Protein AF-A0A944H4S0-F1 (afdb_monomer_lite)

Sequence (219 aa):
MQVNFRNTFLIALFSFCSSFIYGQTGQIQVSFSDWTQRGDSDNGNWVYDSDNESLKQTTNSDPTFYVSNENYINKVVEGVFKVATTDDDDFVGFVLGFESAVDDSGSVNKFLLVDWKQGDQNYTDYGGYSYAEMRFSYFDTTLSDNSIFWKTQAARDGNTWGVIDTFEPSSSFTGVNSQGGWVDNFTYSFKVVYTESNVKIYFDFGNGTYTKAVSYTHL

pLDDT: mean 84.92, std 18.64, range [24.78, 97.88]

Structure (mmCIF, N/CA/C/O backbone):
data_AF-A0A944H4S0-F1
#
_entry.id   AF-A0A944H4S0-F1
#
loop_
_atom_site.group_PDB
_atom_site.id
_atom_site.type_symbol
_atom_site.label_atom_id
_atom_site.label_alt_id
_atom_site.label_comp_id
_atom_site.label_asym_id
_atom_site.label_entity_id
_atom_site.label_seq_id
_atom_site.pdbx_PDB_ins_code
_atom_site.Cartn_x
_atom_site.Cartn_y
_atom_site.Cartn_z
_atom_site.occupancy
_atom_site.B_iso_or_equiv
_atom_site.auth_seq_id
_atom_site.auth_comp_id
_atom_site.auth_asym_id
_atom_site.auth_atom_id
_atom_site.pdbx_PDB_model_num
ATOM 1 N N . MET A 1 1 ? 21.297 -37.931 -2.754 1.00 35.34 1 MET A N 1
ATOM 2 C CA . MET A 1 1 ? 20.026 -37.601 -3.430 1.00 35.34 1 MET A CA 1
ATOM 3 C C . MET A 1 1 ? 19.622 -36.240 -2.906 1.00 35.34 1 MET A C 1
ATOM 5 O O . MET A 1 1 ? 19.501 -36.100 -1.697 1.00 35.34 1 MET A O 1
ATOM 9 N N . GLN A 1 2 ? 19.615 -35.227 -3.767 1.00 27.47 2 GLN A N 1
ATOM 10 C CA . GLN A 1 2 ? 19.491 -33.829 -3.358 1.00 27.47 2 GLN A CA 1
ATOM 11 C C . GLN A 1 2 ? 18.029 -33.544 -3.003 1.00 27.47 2 GLN A C 1
ATOM 13 O O . GLN A 1 2 ? 17.142 -33.804 -3.813 1.00 27.47 2 GLN A O 1
ATOM 18 N N . VAL A 1 3 ? 17.774 -33.084 -1.777 1.00 24.78 3 VAL A N 1
ATOM 19 C CA . VAL A 1 3 ? 16.431 -32.666 -1.368 1.00 24.78 3 VAL A CA 1
ATOM 20 C C . VAL A 1 3 ? 16.164 -31.334 -2.056 1.00 24.78 3 VAL A C 1
ATOM 22 O O . VAL A 1 3 ? 16.737 -30.314 -1.677 1.00 24.78 3 VAL A O 1
ATOM 25 N N . ASN A 1 4 ? 15.340 -31.359 -3.102 1.00 25.50 4 ASN A N 1
ATOM 26 C CA . ASN A 1 4 ? 14.886 -30.151 -3.779 1.00 25.50 4 ASN A CA 1
ATOM 27 C C . ASN A 1 4 ? 13.902 -29.414 -2.868 1.00 25.50 4 ASN A C 1
ATOM 29 O O . ASN A 1 4 ? 12.692 -29.627 -2.942 1.00 25.50 4 ASN A O 1
ATOM 33 N N . PHE A 1 5 ? 14.432 -28.530 -2.029 1.00 26.50 5 PHE A N 1
ATOM 34 C CA . PHE A 1 5 ? 13.652 -27.462 -1.427 1.00 26.50 5 PHE A CA 1
ATOM 35 C C . PHE A 1 5 ? 13.222 -26.503 -2.543 1.00 26.50 5 PHE A C 1
ATOM 37 O O . PHE A 1 5 ? 13.967 -25.606 -2.931 1.00 26.50 5 PHE A O 1
ATOM 44 N N . ARG A 1 6 ? 12.015 -26.712 -3.088 1.00 32.25 6 ARG A N 1
ATOM 45 C CA . ARG A 1 6 ? 11.283 -25.642 -3.776 1.00 32.25 6 ARG A CA 1
ATOM 46 C C . ARG A 1 6 ? 10.820 -24.672 -2.692 1.00 32.25 6 ARG A C 1
ATOM 48 O O . ARG A 1 6 ? 9.708 -24.795 -2.188 1.00 32.25 6 ARG A O 1
ATOM 55 N N . ASN A 1 7 ? 11.713 -23.772 -2.288 1.00 31.19 7 ASN A N 1
ATOM 56 C CA . ASN A 1 7 ? 11.349 -22.623 -1.473 1.00 31.19 7 ASN A CA 1
ATOM 57 C C . ASN A 1 7 ? 10.557 -21.675 -2.376 1.00 31.19 7 ASN A C 1
ATOM 59 O O . ASN A 1 7 ? 11.126 -20.928 -3.162 1.00 31.19 7 ASN A O 1
ATOM 63 N N . THR A 1 8 ? 9.235 -21.787 -2.311 1.00 41.16 8 THR A N 1
ATOM 64 C CA . THR A 1 8 ? 8.289 -20.896 -2.983 1.00 41.16 8 THR A CA 1
ATOM 65 C C . THR A 1 8 ? 7.246 -20.534 -1.930 1.00 41.16 8 THR A C 1
ATOM 67 O O . THR A 1 8 ? 6.215 -21.197 -1.832 1.00 41.16 8 THR A O 1
ATOM 70 N N . PHE A 1 9 ? 7.582 -19.562 -1.072 1.00 41.59 9 PHE A N 1
ATOM 71 C CA . PHE A 1 9 ? 6.868 -19.191 0.165 1.00 41.59 9 PHE A CA 1
ATOM 72 C C . PHE A 1 9 ? 7.122 -17.702 0.521 1.00 41.59 9 PHE A C 1
ATOM 74 O O . PHE A 1 9 ? 8.267 -17.302 0.313 1.00 41.59 9 PHE A O 1
ATOM 81 N N . LEU A 1 10 ? 6.154 -16.906 1.049 1.00 42.44 10 LEU A N 1
ATOM 82 C CA . LEU A 1 10 ? 4.756 -17.225 1.483 1.00 42.44 10 LEU A CA 1
ATOM 83 C C . LEU A 1 10 ? 3.689 -16.093 1.166 1.00 42.44 10 LEU A C 1
ATOM 85 O O . LEU A 1 10 ? 3.699 -15.556 0.072 1.00 42.44 10 LEU A O 1
ATOM 89 N N . ILE A 1 11 ? 2.616 -15.860 1.944 1.00 44.28 11 ILE A N 1
ATOM 90 C CA . ILE A 1 11 ? 1.305 -15.337 1.461 1.00 44.28 11 ILE A CA 1
ATOM 91 C C . ILE A 1 11 ? 0.892 -13.914 1.960 1.00 44.28 11 ILE A C 1
ATOM 93 O O . ILE A 1 11 ? 0.435 -13.772 3.096 1.00 44.28 11 ILE A O 1
ATOM 97 N N . ALA A 1 12 ? 0.797 -12.901 1.071 1.00 33.00 12 ALA A N 1
ATOM 98 C CA . ALA A 1 12 ? 0.136 -11.601 1.347 1.00 33.00 12 ALA A CA 1
ATOM 99 C C . ALA A 1 12 ? -1.416 -11.690 1.332 1.00 33.00 12 ALA A C 1
ATOM 101 O O . ALA A 1 12 ? -2.091 -11.137 0.461 1.00 33.00 12 ALA A O 1
ATOM 102 N N . LEU A 1 13 ? -2.004 -12.396 2.308 1.00 36.12 13 LEU A N 1
ATOM 103 C CA . LEU A 1 13 ? -3.435 -12.753 2.338 1.00 36.12 13 LEU A CA 1
ATOM 104 C C . LEU A 1 13 ? -4.344 -11.600 2.820 1.00 36.12 13 LEU A C 1
ATOM 106 O O . LEU A 1 13 ? -4.906 -11.632 3.925 1.00 36.12 13 LEU A O 1
ATOM 110 N N . PHE A 1 14 ? -4.491 -10.572 1.984 1.00 39.16 14 PHE A N 1
ATOM 111 C CA . PHE A 1 14 ? -5.181 -9.334 2.344 1.00 39.16 14 PHE A CA 1
ATOM 112 C C . PHE A 1 14 ? -6.650 -9.309 1.986 1.00 39.16 14 PHE A C 1
ATOM 114 O O . PHE A 1 14 ? -7.000 -9.445 0.821 1.00 39.16 14 PHE A O 1
ATOM 121 N N . SER A 1 15 ? -7.489 -9.037 2.988 1.00 33.44 15 SER A N 1
ATOM 122 C CA . SER A 1 15 ? -8.870 -8.598 2.794 1.00 33.44 15 SER A CA 1
ATOM 123 C C . SER A 1 15 ? -8.919 -7.079 2.914 1.00 33.44 15 SER A C 1
ATOM 125 O O . SER A 1 15 ? -8.734 -6.542 4.009 1.00 33.44 15 SER A O 1
ATOM 127 N N . PHE A 1 16 ? -9.181 -6.391 1.808 1.00 39.00 16 PHE A N 1
ATOM 128 C CA . PHE A 1 16 ? -9.592 -4.993 1.807 1.00 39.00 16 PHE A CA 1
ATOM 129 C C . PHE A 1 16 ? -11.114 -4.969 1.968 1.00 39.00 16 PHE A C 1
ATOM 131 O O . PHE A 1 16 ? -11.814 -5.520 1.122 1.00 39.00 16 PHE A O 1
ATOM 138 N N . CYS A 1 17 ? -11.644 -4.356 3.025 1.00 38.72 17 CYS A N 1
ATOM 139 C CA . CYS A 1 17 ? -13.090 -4.162 3.182 1.00 38.72 17 CYS A CA 1
ATOM 140 C C . CYS A 1 17 ? -13.395 -2.672 3.075 1.00 38.72 17 CYS A C 1
ATOM 142 O O . CYS A 1 17 ? -12.811 -1.911 3.835 1.00 38.72 17 CYS A O 1
ATOM 144 N N . SER A 1 18 ? -14.294 -2.302 2.154 1.00 39.28 18 SER A N 1
ATOM 145 C CA . SER A 1 18 ? -14.796 -0.945 1.888 1.00 39.28 18 SER A CA 1
ATOM 146 C C . SER A 1 18 ? -13.746 0.176 1.795 1.00 39.28 18 SER A C 1
ATOM 148 O O . SER A 1 18 ? -13.039 0.507 2.743 1.00 39.28 18 SER A O 1
ATOM 150 N N . SER A 1 19 ? -13.694 0.865 0.651 1.00 43.72 19 SER A N 1
ATOM 151 C CA . SER A 1 19 ? -13.102 2.211 0.610 1.00 43.72 19 SER A CA 1
ATOM 152 C C . SER A 1 19 ? -14.162 3.281 0.398 1.00 43.72 19 SER A C 1
ATOM 154 O O . SER A 1 19 ? -15.211 3.043 -0.196 1.00 4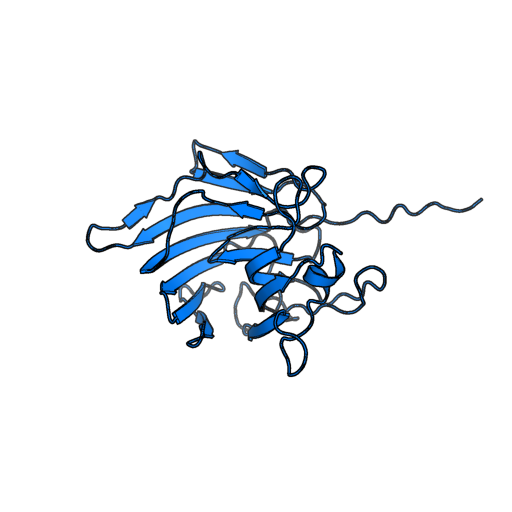3.72 19 SER A O 1
ATOM 156 N N . PHE A 1 20 ? -13.896 4.469 0.927 1.00 49.28 20 PHE A N 1
ATOM 157 C CA . PHE A 1 20 ? -14.777 5.623 0.872 1.00 49.28 20 PHE A CA 1
ATOM 158 C C . PHE A 1 20 ? -14.038 6.837 0.332 1.00 49.28 20 PHE A C 1
ATOM 160 O O . PHE A 1 20 ? -12.937 7.162 0.770 1.00 49.28 20 PHE A O 1
ATOM 167 N N . ILE A 1 21 ? -14.690 7.541 -0.582 1.00 44.41 21 ILE A N 1
ATOM 168 C CA . ILE A 1 21 ? -14.249 8.806 -1.151 1.00 44.41 21 ILE A CA 1
ATOM 169 C C . ILE A 1 21 ? -15.022 9.949 -0.505 1.00 44.41 21 ILE A C 1
ATOM 171 O O . ILE A 1 21 ? -16.253 9.923 -0.471 1.00 44.41 21 ILE A O 1
ATOM 175 N N . TYR A 1 22 ? -14.313 10.994 -0.081 1.00 45.56 22 TYR A N 1
ATOM 176 C CA . TYR A 1 22 ? -14.926 12.262 0.315 1.00 45.56 22 TYR A CA 1
ATOM 177 C C . TYR A 1 22 ? -14.744 13.318 -0.777 1.00 45.56 22 TYR A C 1
ATOM 179 O O . TYR A 1 22 ? -13.621 13.639 -1.177 1.00 45.56 22 TYR A O 1
ATOM 187 N N . GLY A 1 23 ? -15.865 13.894 -1.212 1.00 41.72 23 GLY A N 1
ATOM 188 C CA . GLY A 1 23 ? -15.936 15.106 -2.031 1.00 41.72 23 GLY A CA 1
ATOM 189 C C . GLY A 1 23 ? -16.920 16.120 -1.435 1.00 41.72 23 GLY A C 1
ATOM 190 O O . GLY A 1 23 ? -17.486 15.891 -0.367 1.00 41.72 23 GLY A O 1
ATOM 191 N N . GLN A 1 24 ? -17.185 17.231 -2.135 1.00 37.25 24 GLN A N 1
ATOM 192 C CA . GLN A 1 24 ? -18.122 18.271 -1.655 1.00 37.25 24 GLN A CA 1
ATOM 193 C C . GLN A 1 24 ? -19.584 17.796 -1.490 1.00 37.25 24 GLN A C 1
ATOM 195 O O . GLN A 1 24 ? -20.405 18.534 -0.953 1.00 37.25 24 GLN A O 1
ATOM 200 N N . THR A 1 25 ? -19.923 16.586 -1.941 1.00 37.44 25 THR A N 1
ATOM 201 C CA . THR A 1 25 ? -21.291 16.041 -1.968 1.00 37.44 25 THR A CA 1
ATOM 202 C C . THR A 1 25 ? -21.523 14.858 -1.019 1.00 37.44 25 THR A C 1
ATOM 204 O O . THR A 1 25 ? -22.608 14.284 -1.045 1.00 37.44 25 THR A O 1
ATOM 207 N N . GLY A 1 26 ? -20.546 14.496 -0.178 1.00 49.34 26 GLY A N 1
ATOM 208 C CA . GLY A 1 26 ? -20.671 13.426 0.822 1.00 49.34 26 GLY A CA 1
ATOM 209 C C . GLY A 1 26 ? -19.681 12.269 0.650 1.00 49.34 26 GLY A C 1
ATOM 210 O O . GLY A 1 26 ? -18.754 12.339 -0.158 1.00 49.34 26 GLY A O 1
ATOM 211 N N . GLN A 1 27 ? -19.888 11.226 1.458 1.00 55.31 27 GLN A N 1
ATOM 212 C CA . GLN A 1 27 ? -19.116 9.982 1.476 1.00 55.31 27 GLN A CA 1
ATOM 213 C C . GLN A 1 27 ? -19.668 9.021 0.413 1.00 55.31 27 GLN A C 1
ATOM 215 O O . GLN A 1 27 ? -20.839 8.647 0.471 1.00 55.31 27 GLN A O 1
ATOM 220 N N . ILE A 1 28 ? -18.841 8.627 -0.555 1.00 72.31 28 ILE A N 1
ATOM 221 C CA . ILE A 1 28 ? -19.201 7.681 -1.621 1.00 72.31 28 ILE A CA 1
ATOM 222 C C . ILE A 1 28 ? -18.394 6.401 -1.417 1.00 72.31 28 ILE A C 1
ATOM 224 O O . ILE A 1 28 ? -17.170 6.461 -1.338 1.00 72.31 28 ILE A O 1
ATOM 228 N N . GLN A 1 29 ? -19.068 5.255 -1.328 1.00 77.62 29 GLN A N 1
ATOM 229 C CA . GLN A 1 29 ? -18.406 3.952 -1.326 1.00 77.62 29 GLN A CA 1
ATOM 230 C C . GLN A 1 29 ? -17.765 3.702 -2.695 1.00 77.62 29 GLN A C 1
ATOM 232 O O . GLN A 1 29 ? -18.403 3.874 -3.732 1.00 77.62 29 GLN A O 1
ATOM 237 N N . VAL A 1 30 ? -16.494 3.324 -2.685 1.00 82.44 30 VAL A N 1
ATOM 238 C CA . VAL A 1 30 ? -15.747 2.887 -3.861 1.00 82.44 30 VAL A CA 1
ATOM 239 C C . VAL A 1 30 ? -16.156 1.458 -4.173 1.00 82.44 30 VAL A C 1
ATOM 241 O O . VAL A 1 30 ? -16.131 0.621 -3.273 1.00 82.44 30 VAL A O 1
ATOM 244 N N . SER A 1 31 ? -16.495 1.183 -5.433 1.00 86.75 31 SER A N 1
ATOM 245 C CA . SER A 1 31 ? -16.680 -0.193 -5.884 1.00 86.75 31 SER A CA 1
ATOM 246 C C . SER A 1 31 ? -15.398 -0.761 -6.475 1.00 86.75 31 SER A C 1
ATOM 248 O O . SER A 1 31 ? -14.684 -0.055 -7.193 1.00 86.75 31 SER A O 1
ATOM 250 N N . PHE A 1 32 ? -15.122 -2.030 -6.173 1.00 90.19 32 PHE A N 1
ATOM 251 C CA . PHE A 1 32 ? -14.031 -2.818 -6.749 1.00 90.19 32 PHE A CA 1
ATOM 252 C C . PHE A 1 32 ? -14.475 -3.657 -7.958 1.00 90.19 32 PHE A C 1
ATOM 254 O O . PHE A 1 32 ? -13.635 -4.318 -8.569 1.00 90.19 32 PHE A O 1
ATOM 261 N N . SER A 1 33 ? -15.763 -3.625 -8.330 1.00 91.00 33 SER A N 1
ATOM 262 C CA . SER A 1 33 ? -16.327 -4.405 -9.447 1.00 91.00 33 SER A CA 1
ATOM 263 C C . SER A 1 33 ? -15.630 -4.164 -10.788 1.00 91.00 33 SER A C 1
ATOM 265 O O . SER A 1 33 ? -15.540 -5.071 -11.612 1.00 91.00 33 SER A O 1
ATOM 267 N N . ASP A 1 34 ? -15.122 -2.945 -10.977 1.00 90.31 34 ASP A N 1
ATOM 268 C CA . ASP A 1 34 ? -14.575 -2.441 -12.242 1.00 90.31 34 ASP A CA 1
ATOM 269 C C . ASP A 1 34 ? -13.034 -2.337 -12.204 1.00 90.31 34 ASP A C 1
ATOM 271 O O . ASP A 1 34 ? -12.404 -1.787 -13.115 1.00 90.31 34 ASP A O 1
ATOM 275 N N . TRP A 1 35 ? -12.423 -2.810 -11.113 1.00 94.56 35 TRP A N 1
ATOM 276 C CA . TRP A 1 35 ? -10.977 -2.826 -10.908 1.00 94.56 35 TRP A CA 1
ATOM 277 C C . TRP A 1 35 ? -10.358 -4.074 -11.545 1.00 94.56 35 TRP A C 1
ATOM 279 O O . TRP A 1 35 ? -11.016 -5.097 -11.732 1.00 94.56 35 TRP A O 1
ATOM 289 N N . THR A 1 36 ? -9.070 -3.997 -11.868 1.00 94.06 36 THR A N 1
ATOM 290 C CA . THR A 1 36 ? -8.346 -5.052 -12.589 1.00 94.06 36 THR A CA 1
ATOM 291 C C . THR A 1 36 ? -7.033 -5.404 -11.907 1.00 94.06 36 THR A C 1
ATOM 293 O O . THR A 1 36 ? -6.333 -4.508 -11.427 1.00 94.06 36 THR A O 1
ATOM 296 N N . GLN A 1 37 ? -6.656 -6.686 -11.941 1.00 94.62 37 GLN A N 1
ATOM 297 C CA . GLN A 1 37 ? -5.305 -7.114 -11.578 1.00 94.62 37 GLN A CA 1
ATOM 298 C C . GLN A 1 37 ? -4.265 -6.524 -12.548 1.00 94.62 37 GLN A C 1
ATOM 300 O O . GLN A 1 37 ? -4.515 -6.441 -13.750 1.00 94.62 37 GLN A O 1
ATOM 305 N N . ARG A 1 38 ? -3.105 -6.130 -12.017 1.00 94.62 38 ARG A N 1
ATOM 306 C CA . ARG A 1 38 ? -1.915 -5.634 -12.726 1.00 94.62 38 ARG A CA 1
ATOM 307 C C . ARG A 1 38 ? -0.642 -6.221 -12.107 1.00 94.62 38 ARG A C 1
ATOM 309 O O . ARG A 1 38 ? -0.670 -6.673 -10.960 1.00 94.62 38 ARG A O 1
ATOM 316 N N . GLY A 1 39 ? 0.469 -6.164 -12.837 1.00 91.94 39 GLY A N 1
ATOM 317 C CA . GLY A 1 39 ? 1.636 -7.016 -12.574 1.00 91.94 39 GLY A CA 1
ATOM 318 C C . GLY A 1 39 ? 1.521 -8.347 -13.325 1.00 91.94 39 GLY A C 1
ATOM 319 O O . GLY A 1 39 ? 0.586 -8.534 -14.104 1.00 91.94 39 GLY A O 1
ATOM 320 N N . ASP A 1 40 ? 2.476 -9.250 -13.107 1.00 90.00 40 ASP A N 1
ATOM 321 C CA . ASP A 1 40 ? 2.521 -10.561 -13.769 1.00 90.00 40 ASP A CA 1
ATOM 322 C C . ASP A 1 40 ? 1.207 -11.347 -13.557 1.00 90.00 40 ASP A C 1
ATOM 324 O O . ASP A 1 40 ? 0.691 -11.443 -12.438 1.00 90.00 40 ASP A O 1
ATOM 328 N N . SER A 1 41 ? 0.643 -11.866 -14.650 1.00 90.56 41 SER A N 1
ATOM 329 C CA . SER A 1 41 ? -0.654 -12.544 -14.673 1.00 90.56 41 SER A CA 1
ATOM 330 C C . SER A 1 41 ? -0.594 -13.999 -14.184 1.00 90.56 41 SER A C 1
ATOM 332 O O . SER A 1 41 ? -1.633 -14.536 -13.794 1.00 90.56 41 SER A O 1
ATOM 334 N N . ASP A 1 42 ? 0.599 -14.605 -14.108 1.00 90.25 42 ASP A N 1
ATOM 335 C CA . ASP A 1 42 ? 0.828 -15.912 -13.468 1.00 90.25 42 ASP A CA 1
ATOM 336 C C . ASP A 1 42 ? 0.905 -15.812 -11.924 1.00 90.25 42 ASP A C 1
ATOM 338 O O . ASP A 1 42 ? 0.930 -16.830 -11.224 1.00 90.25 42 ASP A O 1
ATOM 342 N N . ASN A 1 43 ? 0.922 -14.590 -11.378 1.00 91.38 43 ASN A N 1
ATOM 343 C CA . ASN A 1 43 ? 0.980 -14.296 -9.947 1.00 91.38 43 ASN A CA 1
ATOM 344 C C . ASN A 1 43 ? -0.374 -13.785 -9.404 1.00 91.38 43 ASN A C 1
ATOM 346 O O . ASN A 1 43 ? -1.262 -13.373 -10.145 1.00 91.38 43 ASN A O 1
ATOM 350 N N . GLY A 1 44 ? -0.539 -13.786 -8.078 1.00 90.38 44 GLY A N 1
ATOM 351 C CA . GLY A 1 44 ? -1.754 -13.344 -7.390 1.00 90.38 44 GLY A CA 1
ATOM 3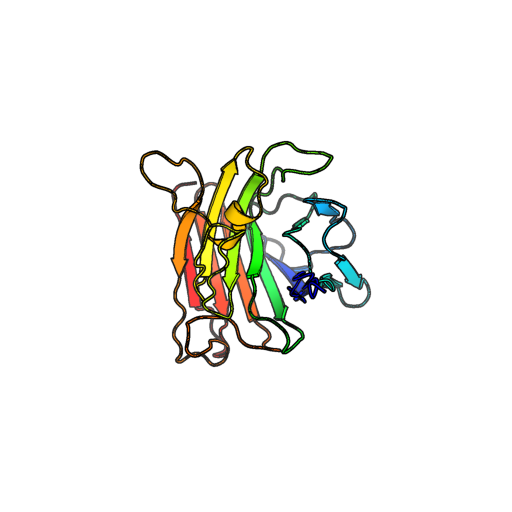52 C C . GLY A 1 44 ? -2.960 -14.283 -7.533 1.00 90.38 44 GLY A C 1
ATOM 353 O O . GLY A 1 44 ? -2.971 -15.241 -8.299 1.00 90.38 44 GLY A O 1
ATOM 354 N N . ASN A 1 45 ? -3.988 -14.033 -6.722 1.00 94.44 45 ASN A N 1
ATOM 355 C CA . ASN A 1 45 ? -5.346 -14.541 -6.925 1.00 94.44 45 ASN A CA 1
ATOM 356 C C . ASN A 1 45 ? -6.301 -13.655 -6.123 1.00 94.44 45 ASN A C 1
ATOM 358 O O . ASN A 1 45 ? -6.459 -13.829 -4.907 1.00 94.44 45 ASN A O 1
ATOM 362 N N . TRP A 1 46 ? -6.882 -12.677 -6.813 1.00 95.69 46 TRP A N 1
ATOM 363 C CA . TRP A 1 46 ? -7.746 -11.653 -6.240 1.00 95.69 46 TRP A CA 1
ATOM 364 C C . TRP A 1 46 ? -9.218 -12.053 -6.379 1.00 95.69 46 TRP A C 1
ATOM 366 O O . TRP A 1 46 ? -9.747 -12.183 -7.480 1.00 95.69 46 TRP A O 1
ATOM 376 N N . VAL A 1 47 ? -9.884 -12.251 -5.244 1.00 96.06 47 VAL A N 1
ATOM 377 C CA . VAL A 1 47 ? -11.294 -12.638 -5.153 1.00 96.06 47 VAL A CA 1
ATOM 378 C C . VAL A 1 47 ? -12.109 -11.424 -4.724 1.00 96.06 47 VAL A C 1
ATOM 380 O O . VAL A 1 47 ? -12.001 -10.976 -3.582 1.00 96.06 47 VAL A O 1
ATOM 383 N N . TYR A 1 48 ? -12.917 -10.892 -5.637 1.00 95.19 48 TYR A N 1
ATOM 384 C CA . TYR A 1 48 ? -13.886 -9.841 -5.334 1.00 95.19 48 TYR A CA 1
ATOM 385 C C . TYR A 1 48 ? -15.181 -10.433 -4.759 1.00 95.19 48 TYR A C 1
ATOM 387 O O . TYR A 1 48 ? -15.749 -11.371 -5.320 1.00 95.19 48 TYR A O 1
ATOM 395 N N . ASP A 1 49 ? -15.646 -9.864 -3.650 1.00 93.94 49 ASP A N 1
ATOM 396 C CA . ASP A 1 49 ? -16.936 -10.132 -3.022 1.00 93.94 49 ASP A CA 1
ATOM 397 C C . ASP A 1 49 ? -17.825 -8.885 -3.151 1.00 93.94 49 ASP A C 1
ATOM 399 O O . ASP A 1 49 ? -17.648 -7.887 -2.440 1.00 93.94 49 ASP A O 1
ATOM 403 N N . SER A 1 50 ? -18.786 -8.966 -4.075 1.00 93.56 50 SER A N 1
ATOM 404 C CA . SER A 1 50 ? -19.755 -7.908 -4.374 1.00 93.56 50 SER A CA 1
ATOM 405 C C . SER A 1 50 ? -20.814 -7.703 -3.292 1.00 93.56 50 SER A C 1
ATOM 407 O O . SER A 1 50 ? -21.409 -6.630 -3.236 1.00 93.56 50 SER A O 1
ATOM 409 N N . ASP A 1 51 ? -21.066 -8.699 -2.438 1.00 93.00 51 ASP A N 1
ATOM 410 C CA . ASP A 1 51 ? -22.089 -8.591 -1.390 1.00 93.00 51 ASP A CA 1
ATOM 411 C C . ASP A 1 51 ? -21.569 -7.758 -0.207 1.00 93.00 51 ASP A C 1
ATOM 413 O O . ASP A 1 51 ? -22.346 -7.087 0.476 1.00 93.00 51 ASP A O 1
ATOM 417 N N . ASN A 1 52 ? -20.249 -7.773 0.014 1.00 89.50 52 ASN A N 1
ATOM 418 C CA . ASN A 1 52 ? -19.576 -7.071 1.112 1.00 89.50 52 ASN A CA 1
ATOM 419 C C . ASN A 1 52 ? -18.700 -5.883 0.668 1.00 89.50 52 ASN A C 1
ATOM 421 O O . ASN A 1 52 ? -18.106 -5.227 1.525 1.00 89.50 52 ASN A O 1
ATOM 425 N N . GLU A 1 53 ? -18.600 -5.613 -0.639 1.00 89.50 53 GLU A N 1
ATOM 426 C CA . GLU A 1 53 ? -17.637 -4.676 -1.241 1.00 89.50 53 GLU A CA 1
ATOM 427 C C . GLU A 1 53 ? -16.231 -4.871 -0.654 1.00 89.50 53 GLU A C 1
ATOM 429 O O . GLU A 1 53 ? -15.635 -3.993 -0.013 1.00 89.50 53 GLU A O 1
ATOM 434 N N . SER A 1 54 ? -15.736 -6.098 -0.811 1.00 91.50 54 SER A N 1
ATOM 435 C CA . SER A 1 54 ? -14.435 -6.498 -0.296 1.00 91.50 54 SER A CA 1
ATOM 436 C C . SER A 1 54 ? -13.633 -7.260 -1.336 1.00 91.50 54 SER A C 1
ATOM 438 O O . SER A 1 54 ? -14.178 -7.897 -2.235 1.00 91.50 54 SER A O 1
ATOM 440 N N . LEU A 1 55 ? -12.317 -7.163 -1.225 1.00 94.19 55 LEU A N 1
ATOM 441 C CA . LEU A 1 55 ? -11.378 -7.755 -2.159 1.00 94.19 55 LEU A CA 1
ATOM 442 C C . LEU A 1 55 ? -10.348 -8.561 -1.377 1.00 94.19 55 LEU A C 1
ATOM 444 O O . LEU A 1 55 ? -9.725 -8.029 -0.457 1.00 94.19 55 LEU A O 1
ATOM 448 N N . LYS A 1 56 ? -10.162 -9.829 -1.752 1.00 95.50 56 LYS A N 1
ATOM 449 C CA . LYS A 1 56 ? -9.269 -10.752 -1.057 1.00 95.50 56 LYS A CA 1
ATOM 450 C C . LYS A 1 56 ? -8.161 -11.305 -1.955 1.00 95.50 56 LYS A C 1
ATOM 452 O O . LYS A 1 56 ? -8.445 -12.100 -2.846 1.00 95.50 56 LYS A O 1
ATOM 457 N N . GLN A 1 57 ? -6.904 -10.973 -1.669 1.00 95.69 57 GLN A N 1
ATOM 458 C CA . GLN A 1 57 ? -5.745 -11.720 -2.177 1.00 95.69 57 GLN A CA 1
ATOM 459 C C . GLN A 1 57 ? -5.652 -13.053 -1.405 1.00 95.69 57 GLN A C 1
ATOM 461 O O . GLN A 1 57 ? -5.908 -13.084 -0.198 1.00 95.69 57 GLN A O 1
ATOM 466 N N . THR A 1 58 ? -5.373 -14.172 -2.085 1.00 93.88 58 THR A N 1
ATOM 467 C CA . THR A 1 58 ? -5.417 -15.520 -1.475 1.00 93.88 58 THR A CA 1
ATOM 468 C C . THR A 1 58 ? -4.214 -16.440 -1.725 1.00 93.88 58 THR A C 1
ATOM 470 O O . THR A 1 58 ? -4.253 -17.589 -1.283 1.00 93.88 58 THR A O 1
ATOM 473 N N . THR A 1 59 ? -3.159 -15.994 -2.408 1.00 90.19 59 THR A N 1
ATOM 474 C CA . THR A 1 59 ? -2.028 -16.846 -2.826 1.00 90.19 59 THR A CA 1
ATOM 475 C C . THR A 1 59 ? -0.681 -16.287 -2.395 1.00 90.19 59 THR A C 1
ATOM 477 O O . THR A 1 59 ? -0.480 -15.080 -2.326 1.00 90.19 59 THR A O 1
ATOM 480 N N . ASN A 1 60 ? 0.273 -17.180 -2.131 1.00 86.38 60 ASN A N 1
ATOM 481 C CA . ASN A 1 60 ? 1.677 -16.794 -2.190 1.00 86.38 60 ASN A CA 1
ATOM 482 C C . ASN A 1 60 ? 2.026 -16.535 -3.653 1.00 86.38 60 ASN A C 1
ATOM 484 O O . ASN A 1 60 ? 1.832 -17.427 -4.485 1.00 86.38 60 ASN A O 1
ATOM 488 N N . SER A 1 61 ? 2.542 -15.351 -3.942 1.00 89.31 61 SER A N 1
ATOM 489 C CA . SER A 1 61 ? 3.031 -14.990 -5.259 1.00 89.31 61 SER A CA 1
ATOM 490 C C . SER A 1 61 ? 3.975 -13.800 -5.180 1.00 89.31 61 SER A C 1
ATOM 492 O O . SER A 1 61 ? 4.006 -13.078 -4.183 1.00 89.31 61 SER A O 1
ATOM 494 N N . ASP A 1 62 ? 4.637 -13.523 -6.296 1.00 90.75 62 ASP A N 1
ATOM 495 C CA . ASP A 1 62 ? 5.306 -12.246 -6.496 1.00 90.75 62 ASP A CA 1
ATOM 496 C C . ASP A 1 62 ? 4.284 -11.080 -6.517 1.00 90.75 62 ASP A C 1
ATOM 498 O O . ASP A 1 62 ? 3.066 -11.316 -6.626 1.00 90.75 62 ASP A O 1
ATOM 502 N N . PRO A 1 63 ? 4.736 -9.817 -6.372 1.00 92.19 63 PRO A N 1
ATOM 503 C CA . PRO A 1 63 ? 3.846 -8.672 -6.207 1.00 92.19 63 PRO A CA 1
ATOM 504 C C . PRO A 1 63 ? 2.879 -8.467 -7.378 1.00 92.19 63 PRO A C 1
ATOM 506 O O . PRO A 1 63 ? 3.275 -8.336 -8.535 1.00 92.19 63 PRO A O 1
ATOM 509 N N . THR A 1 64 ? 1.594 -8.353 -7.048 1.00 95.00 64 THR A N 1
ATOM 510 C CA . THR A 1 64 ? 0.532 -7.932 -7.970 1.00 95.00 64 THR A CA 1
ATOM 511 C C . THR A 1 64 ? -0.305 -6.836 -7.326 1.00 95.00 64 THR A C 1
ATOM 513 O O . THR A 1 64 ? -0.344 -6.688 -6.103 1.00 95.00 64 THR A O 1
ATOM 516 N N . PHE A 1 65 ? -0.991 -6.062 -8.157 1.00 95.31 65 PHE A N 1
ATOM 517 C CA . PHE A 1 65 ? -1.851 -4.961 -7.739 1.00 95.31 65 PHE A CA 1
ATOM 518 C C . PHE A 1 65 ? -3.273 -5.229 -8.218 1.00 95.31 65 PHE A C 1
ATOM 520 O O . PHE A 1 65 ? -3.458 -5.841 -9.264 1.00 95.31 65 PHE A O 1
ATOM 527 N N . TYR A 1 66 ? -4.276 -4.718 -7.512 1.00 95.19 66 TYR A N 1
ATOM 528 C CA . TYR A 1 66 ? -5.644 -4.628 -8.018 1.00 95.19 66 TYR A CA 1
ATOM 529 C C . TYR A 1 66 ? -6.012 -3.148 -8.027 1.00 95.19 66 TYR A C 1
ATOM 531 O O . TYR A 1 66 ? -5.949 -2.497 -6.983 1.00 95.19 66 TYR A O 1
ATOM 539 N N . VAL A 1 67 ? -6.297 -2.586 -9.203 1.00 94.31 67 VAL A N 1
ATOM 540 C CA . VAL A 1 67 ? -6.356 -1.127 -9.394 1.00 94.31 67 VAL A CA 1
ATOM 541 C C . VAL A 1 67 ? -7.623 -0.687 -10.111 1.00 94.31 67 VAL A C 1
ATOM 543 O O . VAL A 1 67 ? -8.135 -1.380 -10.989 1.00 94.31 67 VAL A O 1
ATOM 546 N N . SER A 1 68 ? -8.101 0.497 -9.740 1.00 91.94 68 SER A N 1
ATOM 547 C CA . SER A 1 68 ? -9.225 1.159 -10.396 1.00 91.94 68 SER A CA 1
ATOM 548 C C . SER A 1 68 ? -8.849 1.690 -11.776 1.00 91.94 68 SER A C 1
ATOM 550 O O . SER A 1 68 ? -7.735 2.172 -11.974 1.00 91.94 68 SER A O 1
ATOM 552 N N . ASN A 1 69 ? -9.826 1.724 -12.682 1.00 87.56 69 ASN A N 1
ATOM 553 C CA . ASN A 1 69 ? -9.758 2.516 -13.913 1.00 87.56 69 ASN A CA 1
ATOM 554 C C . ASN A 1 69 ? -10.149 3.999 -13.692 1.00 87.56 69 ASN A C 1
ATOM 556 O O . ASN A 1 69 ? -9.974 4.833 -14.579 1.00 87.56 69 ASN A O 1
ATOM 560 N N . GLU A 1 70 ? -10.665 4.339 -12.506 1.00 87.56 70 GLU A N 1
ATOM 561 C CA . GLU A 1 70 ? -11.105 5.689 -12.130 1.00 87.56 70 GLU A CA 1
ATOM 562 C C . GLU A 1 70 ? -9.999 6.544 -11.498 1.00 87.56 70 GLU A C 1
ATOM 564 O O . GLU A 1 70 ? -9.159 6.061 -10.739 1.00 87.56 70 GLU A O 1
ATOM 569 N N . ASN A 1 71 ? -10.064 7.861 -11.721 1.00 86.62 71 ASN A N 1
ATOM 570 C CA . ASN A 1 71 ? -9.129 8.811 -11.120 1.00 86.62 71 ASN A CA 1
ATOM 571 C C . ASN A 1 71 ? -9.639 9.345 -9.765 1.00 86.62 71 ASN A C 1
ATOM 573 O O . ASN A 1 71 ? -10.737 9.908 -9.654 1.00 86.62 71 ASN A O 1
ATOM 577 N N . TYR A 1 72 ? -8.809 9.216 -8.726 1.00 85.25 72 TYR A N 1
ATOM 578 C CA . TYR A 1 72 ? -9.098 9.658 -7.358 1.00 85.25 72 TYR A CA 1
ATOM 579 C C . TYR A 1 72 ? -8.222 10.820 -6.853 1.00 85.25 72 TYR A C 1
ATOM 581 O O . TYR A 1 72 ? -8.273 11.143 -5.666 1.00 85.25 72 TYR A O 1
ATOM 589 N N . ILE A 1 73 ? -7.465 11.492 -7.730 1.00 87.31 73 ILE A N 1
ATOM 590 C CA . ILE A 1 73 ? -6.705 12.700 -7.375 1.00 87.31 73 ILE A CA 1
ATOM 591 C C . ILE A 1 73 ? -7.626 13.807 -6.836 1.00 87.31 73 ILE A C 1
ATOM 593 O O . ILE A 1 73 ? -8.776 13.948 -7.259 1.00 87.31 73 ILE A O 1
ATOM 597 N N . ASN A 1 74 ? -7.107 14.608 -5.905 1.00 87.19 74 ASN A N 1
ATOM 598 C CA . ASN A 1 74 ? -7.816 15.688 -5.215 1.00 87.19 74 ASN A CA 1
ATOM 599 C C . ASN A 1 74 ? -9.038 15.213 -4.392 1.00 87.19 74 ASN A C 1
ATOM 601 O O . ASN A 1 74 ? -9.933 16.006 -4.087 1.00 87.19 74 ASN A O 1
ATOM 605 N N . LYS A 1 75 ? -9.062 13.933 -3.994 1.00 85.12 75 LYS A N 1
ATOM 606 C CA . LYS A 1 75 ? -10.062 13.330 -3.097 1.00 85.12 75 LYS A CA 1
ATOM 607 C C . LYS A 1 75 ? -9.383 12.817 -1.819 1.00 85.12 75 LYS A C 1
ATOM 609 O O . LYS A 1 75 ? -8.168 12.616 -1.776 1.00 85.12 75 LYS A O 1
ATOM 614 N N . VAL A 1 76 ? -10.174 12.598 -0.770 1.00 88.69 76 VAL A N 1
ATOM 615 C CA . VAL A 1 76 ? -9.737 11.821 0.402 1.00 88.69 76 VAL A CA 1
ATOM 616 C C . VAL A 1 76 ? -10.262 10.403 0.237 1.00 88.69 76 VAL A C 1
ATOM 618 O O . VAL A 1 76 ? -11.463 10.244 0.023 1.00 88.69 76 VAL A O 1
ATOM 621 N N . VAL A 1 77 ? -9.382 9.409 0.339 1.00 89.69 77 VAL A N 1
ATOM 622 C CA . VAL A 1 77 ? -9.730 7.983 0.313 1.00 89.69 77 VAL A CA 1
ATOM 623 C C . VAL A 1 77 ? -9.512 7.413 1.708 1.00 89.69 77 VAL A C 1
ATOM 625 O O . VAL A 1 77 ? -8.407 7.494 2.237 1.00 89.69 77 VAL A O 1
ATOM 628 N N . GLU A 1 78 ? -10.545 6.844 2.313 1.00 91.38 78 GLU A N 1
ATOM 629 C CA . GLU A 1 78 ? -10.435 6.029 3.528 1.00 91.38 78 GLU A CA 1
ATOM 630 C C . GLU A 1 78 ? -10.743 4.566 3.197 1.00 91.38 78 GLU A C 1
ATOM 632 O O . GLU A 1 78 ? -11.427 4.297 2.213 1.00 91.38 78 GLU A O 1
ATOM 637 N N . GLY A 1 79 ? -10.262 3.621 3.999 1.00 90.25 79 GLY A N 1
ATOM 638 C CA . GLY A 1 79 ? -10.618 2.206 3.869 1.00 90.25 79 GLY A CA 1
ATOM 639 C C . GLY A 1 79 ? -10.034 1.350 4.985 1.00 90.25 79 GLY A C 1
ATOM 640 O O . GLY A 1 79 ? -9.305 1.871 5.836 1.00 90.25 79 GLY A O 1
ATOM 641 N N . VAL A 1 80 ? -10.342 0.047 5.000 1.00 93.50 80 VAL A N 1
ATOM 642 C CA . VAL A 1 80 ? -9.721 -0.890 5.951 1.00 93.50 80 VAL A CA 1
ATOM 643 C C . VAL A 1 80 ? -9.086 -2.099 5.269 1.00 93.50 80 VAL A C 1
ATOM 645 O O . VAL A 1 80 ? -9.597 -2.609 4.273 1.00 93.50 80 VAL A O 1
ATOM 648 N N . PHE A 1 81 ? -7.987 -2.594 5.842 1.00 95.38 81 PHE A N 1
ATOM 649 C CA . PHE A 1 81 ? -7.336 -3.833 5.413 1.00 95.38 81 PHE A CA 1
ATOM 650 C C . PHE A 1 81 ? -6.994 -4.743 6.599 1.00 95.38 81 PHE A C 1
ATOM 652 O O . PHE A 1 81 ? -6.897 -4.301 7.748 1.00 95.38 81 PHE A O 1
ATOM 659 N N . LYS A 1 82 ? -6.811 -6.035 6.311 1.00 96.06 82 LYS A N 1
ATOM 660 C CA . LYS A 1 82 ? -6.417 -7.064 7.280 1.00 96.06 82 LYS A CA 1
ATOM 661 C C . LYS A 1 82 ? -5.580 -8.157 6.627 1.00 96.06 82 LYS A C 1
ATOM 663 O O . LYS A 1 82 ? -5.997 -8.679 5.594 1.00 96.06 82 LYS A O 1
ATOM 668 N N . VAL A 1 83 ? -4.508 -8.576 7.304 1.00 97.00 83 VAL A N 1
ATOM 669 C CA . VAL A 1 83 ? -3.857 -9.875 7.066 1.00 97.00 83 VAL A CA 1
ATOM 670 C C . VAL A 1 83 ? -4.726 -10.931 7.737 1.00 97.00 83 VAL A C 1
ATOM 672 O O . VAL A 1 83 ? -4.822 -10.964 8.964 1.00 97.00 83 VAL A O 1
ATOM 675 N N . ALA A 1 84 ? -5.446 -11.745 6.968 1.00 95.00 84 ALA A N 1
ATOM 676 C CA . ALA A 1 84 ? -6.437 -12.675 7.526 1.00 95.00 84 ALA A CA 1
ATOM 677 C C . ALA A 1 84 ? -5.851 -14.080 7.773 1.00 95.00 84 ALA A C 1
ATOM 679 O O . ALA A 1 84 ? -6.480 -15.088 7.446 1.00 95.00 84 ALA A O 1
ATOM 680 N N . THR A 1 85 ? -4.627 -14.128 8.304 1.00 93.00 85 THR A N 1
ATOM 681 C CA . THR A 1 85 ? -3.858 -15.341 8.615 1.00 93.00 85 THR A CA 1
ATOM 682 C C . THR A 1 85 ? -2.873 -15.076 9.770 1.00 93.00 85 THR A C 1
ATOM 684 O O . THR A 1 85 ? -2.774 -13.943 10.241 1.00 93.00 85 THR A O 1
ATOM 687 N N . THR A 1 86 ? -2.210 -16.127 10.257 1.00 95.00 86 THR A N 1
ATOM 688 C CA . THR A 1 86 ? -1.013 -16.090 11.131 1.00 95.00 86 THR A CA 1
ATOM 689 C C . THR A 1 86 ? 0.202 -16.735 10.450 1.00 95.00 86 THR A C 1
ATOM 691 O O . THR A 1 86 ? 1.202 -17.039 11.096 1.00 95.00 86 THR A O 1
ATOM 694 N N . ASP A 1 87 ? 0.060 -17.072 9.169 1.00 93.06 87 ASP A N 1
ATOM 695 C CA . ASP A 1 87 ? 1.151 -17.548 8.336 1.00 93.06 87 ASP A CA 1
ATOM 696 C C . ASP A 1 87 ? 1.777 -16.338 7.639 1.00 93.06 87 ASP A C 1
ATOM 698 O O . ASP A 1 87 ? 1.047 -15.523 7.075 1.00 93.06 87 ASP A O 1
ATOM 702 N N . ASP A 1 88 ? 3.109 -16.314 7.603 1.00 93.56 88 ASP A N 1
ATOM 703 C CA . ASP A 1 88 ? 3.959 -15.310 6.950 1.00 93.56 88 ASP A CA 1
ATOM 704 C C . ASP A 1 88 ? 4.164 -13.958 7.645 1.00 93.56 88 ASP A C 1
ATOM 706 O O . ASP A 1 88 ? 3.398 -13.555 8.515 1.00 93.56 88 ASP A O 1
ATOM 710 N N . ASP A 1 89 ? 5.207 -13.250 7.201 1.00 95.56 89 ASP A N 1
ATOM 711 C CA . ASP A 1 89 ? 5.593 -11.926 7.670 1.00 95.56 89 ASP A CA 1
ATOM 712 C C . ASP A 1 89 ? 5.835 -10.881 6.551 1.00 95.56 89 ASP A C 1
ATOM 714 O O . ASP A 1 89 ? 6.453 -9.843 6.801 1.00 95.56 89 ASP A O 1
ATOM 718 N N . ASP A 1 90 ? 5.360 -11.133 5.323 1.00 96.00 90 ASP A N 1
ATOM 719 C CA . ASP A 1 90 ? 5.653 -10.355 4.104 1.00 96.00 90 ASP A CA 1
ATOM 720 C C . ASP A 1 90 ? 4.862 -9.041 3.889 1.00 96.00 90 ASP A C 1
ATOM 722 O O . ASP A 1 90 ? 4.262 -8.469 4.802 1.00 96.00 90 ASP A O 1
ATOM 726 N N . PHE A 1 91 ? 4.984 -8.452 2.696 1.00 96.44 91 PHE A N 1
ATOM 727 C CA . PHE A 1 91 ? 4.519 -7.095 2.408 1.00 96.44 91 PHE A CA 1
ATOM 728 C C . PHE A 1 91 ? 3.004 -6.982 2.188 1.00 96.44 91 PHE A C 1
ATOM 730 O O . PHE A 1 91 ? 2.401 -7.713 1.403 1.00 96.44 91 PHE A O 1
ATOM 737 N N . VAL A 1 92 ? 2.412 -5.952 2.793 1.00 96.88 92 VAL A N 1
ATOM 738 C CA . VAL A 1 92 ? 1.095 -5.402 2.440 1.00 96.88 92 VAL A CA 1
ATOM 739 C C . VAL A 1 92 ? 1.235 -3.990 1.939 1.00 96.88 92 VAL A C 1
ATOM 741 O O . VAL A 1 92 ? 2.027 -3.238 2.490 1.00 96.88 92 VAL A O 1
ATOM 744 N N . GLY A 1 93 ? 0.411 -3.586 0.977 1.00 95.88 93 GLY A N 1
ATOM 745 C CA . GLY A 1 93 ? 0.386 -2.197 0.564 1.00 95.88 93 GLY A CA 1
ATOM 746 C C . GLY A 1 93 ? -0.844 -1.771 -0.212 1.00 95.88 93 GLY A C 1
ATOM 747 O O . GLY A 1 93 ? -1.787 -2.533 -0.426 1.00 95.88 93 GLY A O 1
ATOM 748 N N . PHE A 1 94 ? -0.791 -0.526 -0.665 1.00 95.94 94 PHE A N 1
ATOM 749 C CA . PHE A 1 94 ? -1.637 -0.000 -1.726 1.00 95.94 94 PHE A CA 1
ATOM 750 C C . PHE A 1 94 ? -0.835 0.982 -2.584 1.00 95.94 94 PHE A C 1
ATOM 752 O O . PHE A 1 94 ? 0.145 1.583 -2.137 1.00 95.94 94 PHE A O 1
ATOM 759 N N . VAL A 1 95 ? -1.274 1.153 -3.828 1.00 96.19 95 VAL A N 1
ATOM 760 C CA . VAL A 1 95 ? -0.672 2.084 -4.787 1.00 96.19 95 VAL A CA 1
ATOM 761 C C . VAL A 1 95 ? -1.497 3.362 -4.913 1.00 96.19 95 VAL A C 1
ATOM 763 O O . VAL A 1 95 ? -2.722 3.343 -4.787 1.00 96.19 95 VAL A O 1
ATOM 766 N N . LEU A 1 96 ? -0.828 4.481 -5.184 1.00 94.25 96 LEU A N 1
ATOM 767 C CA . LEU A 1 96 ? -1.440 5.773 -5.501 1.00 94.25 96 LEU A CA 1
ATOM 768 C C . LEU A 1 96 ? -0.890 6.279 -6.836 1.00 94.25 96 LEU A C 1
ATOM 770 O O . LEU A 1 96 ? 0.287 6.091 -7.133 1.00 94.25 96 LEU A O 1
ATOM 774 N N . GLY A 1 97 ? -1.735 6.934 -7.637 1.00 92.25 97 GLY A N 1
ATOM 775 C CA . GLY A 1 97 ? -1.315 7.490 -8.930 1.00 92.25 97 GLY A CA 1
ATOM 776 C C . GLY A 1 97 ? -0.804 6.419 -9.896 1.00 92.25 97 GLY A C 1
ATOM 777 O O . GLY A 1 97 ? 0.204 6.626 -10.560 1.00 92.25 97 GLY A O 1
ATOM 778 N N . PHE A 1 98 ? -1.449 5.250 -9.912 1.00 94.75 98 PHE A N 1
ATOM 779 C CA . PHE A 1 98 ? -1.013 4.119 -10.722 1.00 94.75 98 PHE A CA 1
ATOM 780 C C . PHE A 1 98 ? -1.224 4.394 -12.214 1.00 94.75 98 PHE A C 1
ATOM 782 O O . PHE A 1 98 ? -2.360 4.536 -12.665 1.00 94.75 98 PHE A O 1
ATOM 789 N N . GLU A 1 99 ? -0.129 4.447 -12.972 1.00 93.75 99 GLU A N 1
ATOM 790 C CA . GLU A 1 99 ? -0.149 4.567 -14.433 1.00 93.75 99 GLU A CA 1
ATOM 791 C C . GLU A 1 99 ? 0.082 3.200 -15.094 1.00 93.75 99 GLU A C 1
ATOM 793 O O . GLU A 1 99 ? -0.658 2.803 -15.997 1.00 93.75 99 GLU A O 1
ATOM 798 N N . SER A 1 100 ? 1.084 2.447 -14.628 1.00 94.50 100 SER A N 1
ATOM 799 C CA . SER A 1 100 ? 1.418 1.125 -15.167 1.00 94.50 100 SER A CA 1
ATOM 800 C C . SER A 1 100 ? 2.238 0.277 -14.193 1.00 94.50 100 SER A C 1
ATOM 802 O O . SER A 1 100 ? 2.969 0.803 -13.355 1.00 94.50 100 SER A O 1
ATOM 804 N N . ALA A 1 101 ? 2.165 -1.043 -14.361 1.00 94.06 101 ALA A N 1
ATOM 805 C CA . ALA A 1 101 ? 3.172 -1.982 -13.874 1.00 94.06 101 ALA A CA 1
ATOM 806 C C . ALA A 1 101 ? 3.967 -2.549 -15.063 1.00 94.06 101 ALA A C 1
ATOM 808 O O . ALA A 1 101 ? 3.553 -2.392 -16.218 1.00 94.06 101 ALA A O 1
ATOM 809 N N . VAL A 1 102 ? 5.088 -3.224 -14.786 1.00 92.88 102 VAL A N 1
ATOM 810 C CA . VAL A 1 102 ? 5.647 -4.168 -15.763 1.00 92.88 102 VAL A CA 1
ATOM 811 C C . VAL A 1 102 ? 4.782 -5.430 -15.743 1.00 92.88 102 VAL A C 1
ATOM 813 O O . VAL A 1 102 ? 4.736 -6.130 -14.736 1.00 92.88 102 VAL A O 1
ATOM 816 N N . ASP A 1 103 ? 4.064 -5.669 -16.836 1.00 88.88 103 ASP A N 1
ATOM 817 C CA . ASP A 1 103 ? 3.131 -6.780 -17.041 1.00 88.88 103 ASP A CA 1
ATOM 818 C C . ASP A 1 103 ? 2.913 -7.021 -18.550 1.00 88.88 103 ASP A C 1
ATOM 820 O O . ASP A 1 103 ? 3.561 -6.389 -19.384 1.00 88.88 103 ASP A O 1
ATOM 824 N N . ASP A 1 104 ? 1.983 -7.900 -18.934 1.00 75.75 104 ASP A N 1
ATOM 825 C CA . ASP A 1 104 ? 1.660 -8.177 -20.348 1.00 75.75 104 ASP A CA 1
ATOM 826 C C . ASP A 1 104 ? 1.188 -6.937 -21.147 1.00 75.75 104 ASP A C 1
ATOM 828 O O . ASP A 1 104 ? 1.145 -6.959 -22.381 1.00 75.75 104 ASP A O 1
ATOM 832 N N . SER A 1 105 ? 0.817 -5.848 -20.462 1.00 75.94 105 SER A N 1
ATOM 833 C CA . SER A 1 105 ? 0.287 -4.603 -21.036 1.00 75.94 105 SER A CA 1
ATOM 834 C C . SER A 1 105 ? 1.195 -3.377 -20.852 1.00 75.94 105 SER A C 1
ATOM 836 O O . SER A 1 105 ? 0.941 -2.336 -21.464 1.00 75.94 105 SER A O 1
ATOM 838 N N . GLY A 1 106 ? 2.245 -3.471 -20.030 1.00 83.62 106 GLY A N 1
ATOM 839 C CA . GLY A 1 106 ? 3.086 -2.346 -19.628 1.00 83.62 106 GLY A CA 1
ATOM 840 C C . GLY A 1 106 ? 4.550 -2.731 -19.431 1.00 83.62 106 GLY A C 1
ATOM 841 O O . GLY A 1 106 ? 4.879 -3.825 -18.997 1.00 83.62 106 GLY A O 1
ATOM 842 N N . SER A 1 107 ? 5.460 -1.809 -19.748 1.00 92.69 107 SER A N 1
ATOM 843 C CA . SER A 1 107 ? 6.915 -2.020 -19.647 1.00 92.69 107 SER A CA 1
ATOM 844 C C . SER A 1 107 ? 7.589 -1.134 -18.595 1.00 92.69 107 SER A C 1
ATOM 846 O O . SER A 1 107 ? 8.810 -0.976 -18.615 1.00 92.69 107 SER A O 1
ATOM 848 N N . VAL A 1 108 ? 6.802 -0.497 -17.721 1.00 95.25 108 VAL A N 1
ATOM 849 C CA . VAL A 1 108 ? 7.274 0.441 -16.693 1.00 95.25 108 VAL A CA 1
ATOM 850 C C . VAL A 1 108 ? 6.440 0.254 -15.429 1.00 95.25 108 VAL A C 1
ATOM 852 O O . VAL A 1 108 ? 5.214 0.318 -15.485 1.00 95.25 108 VAL A O 1
ATOM 855 N N . ASN A 1 109 ? 7.097 0.090 -14.285 1.00 95.38 109 ASN A N 1
ATOM 856 C CA . ASN A 1 109 ? 6.493 0.280 -12.973 1.00 95.38 109 ASN A CA 1
ATOM 857 C C . ASN A 1 109 ? 6.453 1.784 -12.690 1.00 95.38 109 ASN A C 1
ATOM 859 O O . ASN A 1 109 ? 7.508 2.393 -12.494 1.00 95.38 109 ASN A O 1
ATOM 863 N N . LYS A 1 110 ? 5.251 2.373 -12.730 1.00 95.38 110 LYS A N 1
ATOM 864 C CA . LYS A 1 110 ? 5.021 3.805 -12.529 1.00 95.38 110 LYS A CA 1
ATOM 865 C C . LYS A 1 110 ? 3.817 4.071 -11.624 1.00 95.38 110 LYS A C 1
ATOM 867 O O . LYS A 1 110 ? 2.662 3.995 -12.051 1.00 95.38 110 LYS A O 1
ATOM 872 N N . PHE A 1 111 ? 4.119 4.33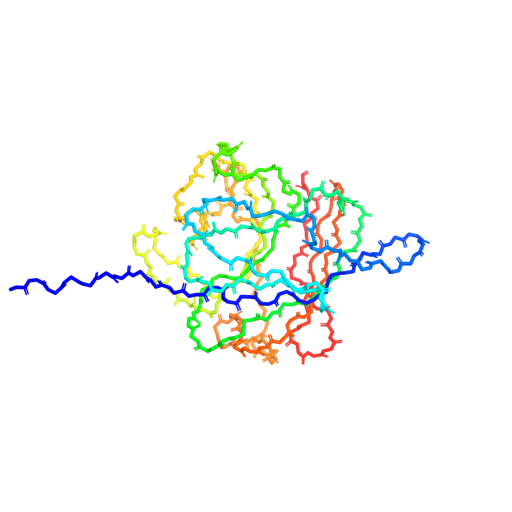4 -10.355 1.00 95.56 111 PHE A N 1
ATOM 873 C CA . PHE A 1 111 ? 3.165 4.542 -9.263 1.00 95.56 111 PHE A CA 1
ATOM 874 C C . PHE A 1 111 ? 3.890 5.025 -8.001 1.00 95.56 111 PHE A C 1
ATOM 876 O O . PHE A 1 111 ? 5.098 4.848 -7.845 1.00 95.56 111 PHE A O 1
ATOM 883 N N . LEU A 1 112 ? 3.136 5.560 -7.045 1.00 95.75 112 LEU A N 1
ATOM 884 C CA . LEU A 1 112 ? 3.562 5.597 -5.648 1.00 95.75 112 LEU A CA 1
ATOM 885 C C . LEU A 1 112 ? 3.129 4.294 -4.969 1.00 95.75 112 LEU A C 1
ATOM 887 O O . LEU A 1 112 ? 1.986 3.871 -5.136 1.00 95.75 112 LEU A O 1
ATOM 891 N N . LEU A 1 113 ? 4.011 3.689 -4.179 1.00 96.94 113 LEU A N 1
ATOM 892 C CA . LEU A 1 113 ? 3.730 2.507 -3.367 1.00 96.94 113 LEU A CA 1
ATOM 893 C C . LEU A 1 113 ? 3.826 2.867 -1.885 1.00 96.94 113 LEU A C 1
ATOM 895 O O . LEU A 1 113 ? 4.788 3.499 -1.449 1.00 96.94 113 LEU A O 1
ATOM 899 N N . VAL A 1 114 ? 2.829 2.440 -1.120 1.00 96.88 114 VAL A N 1
ATOM 900 C CA . VAL A 1 114 ? 2.873 2.389 0.340 1.00 96.88 114 VAL A CA 1
ATOM 901 C C . VAL A 1 114 ? 2.874 0.924 0.701 1.00 96.88 114 VAL A C 1
ATOM 903 O O . VAL A 1 114 ? 1.901 0.249 0.373 1.00 96.88 114 VAL A O 1
ATOM 906 N N . ASP A 1 115 ? 3.926 0.441 1.350 1.00 96.81 115 ASP A N 1
ATOM 907 C CA . ASP A 1 115 ? 3.996 -0.941 1.814 1.00 96.81 115 ASP A CA 1
ATOM 908 C C . ASP A 1 115 ? 4.445 -1.054 3.280 1.00 96.81 115 ASP A C 1
ATOM 910 O O . ASP A 1 115 ? 4.891 -0.076 3.884 1.00 96.81 115 ASP A O 1
ATOM 914 N N . TRP A 1 116 ? 4.230 -2.226 3.878 1.00 97.31 116 TRP A N 1
ATOM 915 C CA . TRP A 1 116 ? 4.575 -2.556 5.259 1.00 97.31 116 TRP A CA 1
ATOM 916 C C . TRP A 1 116 ? 4.849 -4.057 5.387 1.00 97.31 116 TRP A C 1
ATOM 918 O O . TRP A 1 116 ? 4.035 -4.866 4.940 1.00 97.31 116 TRP A O 1
ATOM 928 N N . LYS A 1 117 ? 5.964 -4.439 6.014 1.00 96.56 117 LYS A N 1
ATOM 929 C CA . LYS A 1 117 ? 6.314 -5.837 6.326 1.00 96.56 117 LYS A CA 1
ATOM 930 C C . LYS A 1 117 ? 6.086 -6.138 7.816 1.00 96.56 117 LYS A C 1
ATOM 932 O O . LYS A 1 117 ? 6.188 -5.228 8.637 1.00 96.56 117 LYS A O 1
ATOM 937 N N . GLN A 1 118 ? 5.776 -7.381 8.195 1.00 97.38 118 GLN A N 1
ATOM 938 C CA . GLN A 1 118 ? 5.675 -7.773 9.613 1.00 97.38 118 GLN A CA 1
ATOM 939 C C . GLN A 1 118 ? 7.054 -8.022 10.229 1.00 97.38 118 GLN A C 1
ATOM 941 O O . GLN A 1 118 ? 7.291 -7.624 11.371 1.00 97.38 118 GLN A O 1
ATOM 946 N N . GLY A 1 119 ? 7.931 -8.716 9.506 1.00 95.44 119 GLY A N 1
ATOM 947 C CA . GLY A 1 119 ? 9.192 -9.236 10.028 1.00 95.44 119 GLY A CA 1
ATOM 948 C C . GLY A 1 119 ? 10.420 -8.657 9.334 1.00 95.44 119 GLY A C 1
ATOM 949 O O . GLY A 1 119 ? 10.405 -8.336 8.150 1.00 95.44 119 GLY A O 1
ATOM 950 N N . ASP A 1 120 ? 11.519 -8.559 10.074 1.00 94.94 120 ASP A N 1
ATOM 951 C CA . ASP A 1 120 ? 12.847 -8.415 9.480 1.00 94.94 120 ASP A CA 1
ATOM 952 C C . ASP A 1 120 ? 13.251 -9.730 8.806 1.00 94.94 120 ASP A C 1
ATOM 954 O O . ASP A 1 120 ? 13.262 -10.783 9.449 1.00 94.94 120 ASP A O 1
ATOM 958 N N . GLN A 1 121 ? 13.672 -9.672 7.544 1.00 94.06 121 GLN A N 1
ATOM 959 C CA . GLN A 1 121 ? 14.007 -10.873 6.783 1.00 94.06 121 GLN A CA 1
ATOM 960 C C . GLN A 1 121 ? 15.172 -10.628 5.826 1.00 94.06 121 GLN A C 1
ATOM 962 O O . GLN A 1 121 ? 15.301 -9.564 5.228 1.00 94.06 121 GLN A O 1
ATOM 967 N N . ASN A 1 122 ? 16.040 -11.628 5.662 1.00 93.19 122 ASN A N 1
ATOM 968 C CA . ASN A 1 122 ? 17.156 -11.573 4.721 1.00 93.19 122 ASN A CA 1
ATOM 969 C C . ASN A 1 122 ? 16.995 -12.646 3.650 1.00 93.19 122 ASN A C 1
ATOM 971 O O . ASN A 1 122 ? 17.209 -13.828 3.926 1.00 93.19 122 ASN A O 1
ATOM 975 N N . TYR A 1 123 ? 16.686 -12.226 2.426 1.00 90.25 123 TYR A N 1
ATOM 976 C CA . TYR A 1 123 ? 16.541 -13.120 1.288 1.00 90.25 123 TYR A CA 1
ATOM 977 C C . TYR A 1 123 ? 17.470 -12.682 0.154 1.00 90.25 123 TYR A C 1
ATOM 979 O O . TYR A 1 123 ? 17.285 -11.654 -0.494 1.00 90.25 123 TYR A O 1
ATOM 987 N N . THR A 1 124 ? 18.551 -13.445 -0.037 1.00 89.31 124 THR A N 1
ATOM 988 C CA . THR A 1 124 ? 19.653 -13.058 -0.937 1.00 89.31 124 THR A CA 1
ATOM 989 C C . THR A 1 124 ? 19.227 -13.047 -2.403 1.00 89.31 124 THR A C 1
ATOM 991 O O . THR A 1 124 ? 19.683 -12.178 -3.145 1.00 89.31 124 THR A O 1
ATOM 994 N N . ASP A 1 125 ? 18.312 -13.939 -2.789 1.00 87.38 125 ASP A N 1
ATOM 995 C CA . ASP A 1 125 ? 17.772 -14.009 -4.150 1.00 87.38 125 ASP A CA 1
ATOM 996 C C . ASP A 1 125 ? 17.008 -12.721 -4.517 1.00 87.38 125 ASP A C 1
ATOM 998 O O . ASP A 1 125 ? 17.075 -12.284 -5.660 1.00 87.38 125 ASP A O 1
ATOM 1002 N N . TYR A 1 126 ? 16.386 -12.044 -3.539 1.00 87.38 126 TYR A N 1
ATOM 1003 C CA . TYR A 1 126 ? 15.719 -10.742 -3.707 1.00 87.38 126 TYR A CA 1
ATOM 1004 C C . TYR A 1 126 ? 16.569 -9.554 -3.192 1.00 87.38 126 TYR A C 1
ATOM 1006 O O . TYR A 1 126 ? 16.062 -8.520 -2.754 1.00 87.38 126 TYR A O 1
ATOM 1014 N N . GLY A 1 127 ? 17.901 -9.669 -3.260 1.00 85.00 127 GLY A N 1
ATOM 1015 C CA . GLY A 1 127 ? 18.835 -8.562 -3.007 1.00 85.00 127 GLY A CA 1
ATOM 1016 C C . GLY A 1 127 ? 19.216 -8.320 -1.537 1.00 85.00 127 GLY A C 1
ATOM 1017 O O . GLY A 1 127 ? 20.031 -7.426 -1.254 1.00 85.00 127 GLY A O 1
ATOM 1018 N N . GLY A 1 128 ? 18.692 -9.120 -0.603 1.00 89.81 128 GLY A N 1
ATOM 1019 C CA . GLY A 1 128 ? 19.140 -9.204 0.788 1.00 89.81 128 GLY A CA 1
ATOM 1020 C C . GLY A 1 128 ? 18.081 -8.830 1.827 1.00 89.81 128 GLY A C 1
ATOM 1021 O O . GLY A 1 128 ? 16.987 -9.388 1.852 1.00 89.81 128 GLY A O 1
ATOM 1022 N N . TYR A 1 129 ? 18.455 -7.934 2.742 1.00 92.94 129 TYR A N 1
ATOM 1023 C CA . TYR A 1 129 ? 17.663 -7.593 3.925 1.00 92.94 129 TYR A CA 1
ATOM 1024 C C . TYR A 1 129 ? 16.508 -6.633 3.608 1.00 92.94 129 TYR A C 1
ATOM 1026 O O . TYR A 1 129 ? 16.723 -5.625 2.931 1.00 92.94 129 TYR A O 1
ATOM 1034 N N . SER A 1 130 ? 15.332 -6.931 4.154 1.00 93.69 130 SER A N 1
ATOM 1035 C CA . SER A 1 130 ? 14.126 -6.099 4.219 1.00 93.69 130 SER A CA 1
ATOM 1036 C C . SER A 1 130 ? 13.704 -5.942 5.684 1.00 93.69 130 SER A C 1
ATOM 1038 O O . SER A 1 130 ? 13.743 -6.924 6.429 1.00 93.69 130 SER A O 1
ATOM 1040 N N . TYR A 1 131 ? 13.306 -4.738 6.091 1.00 94.44 131 TYR A N 1
ATOM 1041 C CA . TYR A 1 131 ? 12.938 -4.421 7.476 1.00 94.44 131 TYR A CA 1
ATOM 1042 C C . TYR A 1 131 ? 11.427 -4.510 7.718 1.00 94.44 131 TYR A C 1
ATOM 1044 O O . TYR A 1 131 ? 10.637 -4.337 6.789 1.00 94.44 131 TYR A O 1
ATOM 1052 N N . ALA A 1 132 ? 11.037 -4.713 8.977 1.00 94.75 132 ALA A N 1
ATOM 1053 C CA . ALA A 1 132 ? 9.660 -4.626 9.471 1.00 94.75 132 ALA A CA 1
ATOM 1054 C C . ALA A 1 132 ? 9.132 -3.170 9.554 1.00 94.75 132 ALA A C 1
ATOM 1056 O O . ALA A 1 132 ? 8.611 -2.747 10.583 1.00 94.75 132 ALA A O 1
ATOM 1057 N N . GLU A 1 133 ? 9.276 -2.394 8.480 1.00 93.94 133 GLU A N 1
ATOM 1058 C CA . GLU A 1 133 ? 9.006 -0.946 8.433 1.00 93.94 133 GLU A CA 1
ATOM 1059 C C . GLU A 1 133 ? 7.847 -0.607 7.474 1.00 93.94 133 GLU A C 1
ATOM 1061 O O . GLU A 1 133 ? 7.544 -1.386 6.564 1.00 93.94 133 GLU A O 1
ATOM 1066 N N . MET A 1 134 ? 7.212 0.566 7.628 1.00 96.19 134 MET A N 1
ATOM 1067 C CA . MET A 1 134 ? 6.350 1.121 6.574 1.00 96.19 134 MET A CA 1
ATOM 1068 C C . MET A 1 134 ? 7.185 1.962 5.608 1.00 96.19 134 MET A C 1
ATOM 1070 O O . MET A 1 134 ? 7.862 2.901 6.034 1.00 96.19 134 MET A O 1
ATOM 1074 N N . ARG A 1 135 ? 7.081 1.712 4.302 1.00 96.12 135 ARG A N 1
ATOM 1075 C CA . ARG A 1 135 ? 7.812 2.466 3.272 1.00 96.12 135 ARG A CA 1
ATOM 1076 C C . ARG A 1 135 ? 6.852 3.238 2.385 1.00 96.12 135 ARG A C 1
ATOM 1078 O O . ARG A 1 135 ? 5.792 2.743 2.004 1.00 96.12 135 ARG A O 1
ATOM 1085 N N . PHE A 1 136 ? 7.256 4.444 2.008 1.00 96.38 136 PHE A N 1
ATOM 1086 C CA . PHE A 1 136 ? 6.643 5.208 0.932 1.00 96.38 136 PHE A CA 1
ATOM 1087 C C . PHE A 1 136 ? 7.659 5.343 -0.197 1.00 96.38 136 PHE A C 1
ATOM 1089 O O . PHE A 1 136 ? 8.743 5.898 -0.011 1.00 96.38 136 PHE A O 1
ATOM 1096 N N . SER A 1 137 ? 7.313 4.811 -1.363 1.00 95.56 137 SER A N 1
ATOM 1097 C CA . SER A 1 137 ? 8.222 4.659 -2.498 1.00 95.56 137 SER A CA 1
ATOM 1098 C C . SER A 1 137 ? 7.637 5.281 -3.758 1.00 95.56 137 SER A C 1
ATOM 1100 O O . SER A 1 137 ? 6.443 5.152 -4.022 1.00 95.56 137 SER A O 1
ATOM 1102 N N . TYR A 1 138 ? 8.485 5.910 -4.567 1.00 95.06 138 TYR A N 1
ATOM 1103 C CA . TYR A 1 138 ? 8.153 6.334 -5.926 1.00 95.06 138 TYR A CA 1
ATOM 1104 C C . TYR A 1 138 ?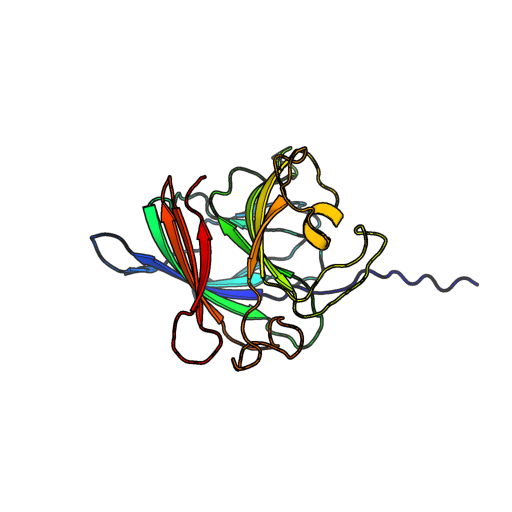 8.758 5.345 -6.919 1.00 95.06 138 TYR A C 1
ATOM 1106 O O . TYR A 1 138 ? 9.968 5.125 -6.903 1.00 95.06 138 TYR A O 1
ATOM 1114 N N . PHE A 1 139 ? 7.936 4.757 -7.781 1.00 95.25 139 PHE A N 1
ATOM 1115 C CA . PHE A 1 139 ? 8.375 3.917 -8.889 1.00 95.25 139 PHE A CA 1
ATOM 1116 C C . PHE A 1 139 ? 8.231 4.684 -10.202 1.00 95.25 139 PHE A C 1
ATOM 1118 O O . PHE A 1 139 ? 7.173 5.238 -10.489 1.00 95.25 139 PHE A O 1
ATOM 1125 N N . ASP A 1 140 ? 9.310 4.687 -10.984 1.00 94.81 140 ASP A N 1
ATOM 1126 C CA . ASP A 1 140 ? 9.367 5.118 -12.384 1.00 94.81 140 ASP A CA 1
ATOM 1127 C C . ASP A 1 140 ? 10.559 4.396 -13.025 1.00 94.81 140 ASP A C 1
ATOM 1129 O O . ASP A 1 140 ? 11.690 4.891 -13.066 1.00 94.81 140 ASP A O 1
ATOM 1133 N N . THR A 1 141 ? 10.346 3.117 -13.339 1.00 93.38 141 THR A N 1
ATOM 1134 C CA . THR A 1 141 ? 11.426 2.183 -13.679 1.00 93.38 141 THR A CA 1
ATOM 1135 C C . THR A 1 141 ? 10.965 1.069 -14.609 1.00 93.38 141 THR A C 1
ATOM 1137 O O . THR A 1 141 ? 9.866 0.540 -14.474 1.00 93.38 141 THR A O 1
ATOM 1140 N N . THR A 1 142 ? 11.831 0.666 -15.539 1.00 94.12 142 THR A N 1
ATOM 1141 C CA . THR A 1 142 ? 11.619 -0.505 -16.408 1.00 94.12 142 THR A CA 1
ATOM 1142 C C . THR A 1 142 ? 12.087 -1.814 -15.764 1.00 94.12 142 THR A C 1
ATOM 1144 O O . THR A 1 142 ? 12.048 -2.856 -16.414 1.00 94.12 142 THR A O 1
ATOM 1147 N N . LEU A 1 143 ? 12.608 -1.781 -14.530 1.00 91.12 143 LEU A N 1
ATOM 1148 C CA . LEU A 1 143 ? 12.972 -3.001 -13.809 1.00 91.12 143 LEU A CA 1
ATOM 1149 C C . LEU A 1 143 ? 11.715 -3.749 -13.351 1.00 91.12 143 LEU A C 1
ATOM 1151 O O . LEU A 1 143 ? 10.736 -3.133 -12.930 1.00 91.12 143 LEU A O 1
ATOM 1155 N N . SER A 1 144 ? 11.787 -5.078 -13.404 1.00 86.88 144 SER A N 1
ATOM 1156 C CA . SER A 1 144 ? 10.687 -6.006 -13.109 1.00 86.88 144 SER A CA 1
ATOM 1157 C C . SER A 1 144 ? 11.109 -7.195 -12.239 1.00 86.88 144 SER A C 1
ATOM 1159 O O . SER A 1 144 ? 10.393 -8.183 -12.165 1.00 86.88 144 SER A O 1
ATOM 1161 N N . ASP A 1 145 ? 12.300 -7.139 -11.643 1.00 87.44 145 ASP A N 1
ATOM 1162 C CA . ASP A 1 145 ? 12.811 -8.184 -10.753 1.00 87.44 145 ASP A CA 1
ATOM 1163 C C . ASP A 1 145 ? 12.276 -7.978 -9.328 1.00 87.44 145 ASP A C 1
ATOM 1165 O O . ASP A 1 145 ? 12.273 -6.851 -8.835 1.00 87.44 145 ASP A O 1
ATOM 1169 N N . ASN A 1 146 ? 11.873 -9.048 -8.642 1.00 84.94 146 ASN A N 1
ATOM 1170 C CA . ASN A 1 146 ? 11.217 -8.976 -7.329 1.00 84.94 146 ASN A CA 1
ATOM 1171 C C . ASN A 1 146 ? 12.051 -8.259 -6.248 1.00 84.94 146 ASN A C 1
ATOM 1173 O O . ASN A 1 146 ? 11.488 -7.680 -5.314 1.00 84.94 146 ASN A O 1
ATOM 1177 N N . SER A 1 147 ? 13.381 -8.200 -6.393 1.00 88.12 147 SER A N 1
ATOM 1178 C CA . SER A 1 147 ? 14.258 -7.431 -5.497 1.00 88.12 147 SER A CA 1
ATOM 1179 C C . SER A 1 147 ? 13.922 -5.934 -5.429 1.00 88.12 147 SER A C 1
ATOM 1181 O O . SER A 1 147 ? 14.206 -5.299 -4.405 1.00 88.12 147 SER A O 1
ATOM 1183 N N . ILE A 1 148 ? 13.277 -5.367 -6.462 1.00 91.38 148 ILE A N 1
ATOM 1184 C CA . ILE A 1 148 ? 12.849 -3.958 -6.469 1.00 91.38 148 ILE A CA 1
ATOM 1185 C C . ILE A 1 148 ? 11.704 -3.673 -5.497 1.00 91.38 148 ILE A C 1
ATOM 1187 O O . ILE A 1 148 ? 11.549 -2.518 -5.117 1.00 91.38 148 ILE A O 1
ATOM 1191 N N . PHE A 1 149 ? 10.933 -4.696 -5.114 1.00 92.94 149 PHE A N 1
ATOM 1192 C CA . PHE A 1 149 ? 9.848 -4.617 -4.132 1.00 92.94 149 PHE A CA 1
ATOM 1193 C C . PHE A 1 149 ? 10.267 -5.167 -2.767 1.00 92.94 149 PHE A C 1
ATOM 1195 O O . PHE A 1 149 ? 9.802 -4.690 -1.737 1.00 92.94 149 PHE A O 1
ATOM 1202 N N . TRP A 1 150 ? 11.164 -6.155 -2.739 1.00 93.56 150 TRP A N 1
ATOM 1203 C CA . TRP A 1 150 ? 11.632 -6.760 -1.496 1.00 93.56 150 TRP A CA 1
ATOM 1204 C C . TRP A 1 150 ? 12.474 -5.791 -0.667 1.00 93.56 150 TRP A C 1
ATOM 1206 O O . TRP A 1 150 ? 12.075 -5.314 0.393 1.00 93.56 150 TRP A O 1
ATOM 1216 N N . LYS A 1 151 ? 13.660 -5.457 -1.176 1.00 86.56 151 LYS A N 1
ATOM 1217 C CA . LYS A 1 151 ? 14.607 -4.583 -0.487 1.00 86.56 151 LYS A CA 1
ATOM 1218 C C . LYS A 1 151 ? 14.329 -3.109 -0.749 1.00 86.56 151 LYS A C 1
ATOM 1220 O O . LYS A 1 151 ? 14.681 -2.299 0.096 1.00 86.56 151 LYS A O 1
ATOM 1225 N N . THR A 1 152 ? 13.764 -2.803 -1.921 1.00 81.62 152 THR A N 1
ATOM 1226 C CA . THR A 1 152 ? 13.455 -1.470 -2.466 1.00 81.62 152 THR A CA 1
ATOM 1227 C C . THR A 1 152 ? 14.541 -0.436 -2.175 1.00 81.62 152 THR A C 1
ATOM 1229 O O . THR A 1 152 ? 14.614 0.163 -1.106 1.00 81.62 152 THR A O 1
ATOM 1232 N N . GLN A 1 153 ? 15.419 -0.196 -3.150 1.00 84.88 153 GLN A N 1
ATOM 1233 C CA . GLN A 1 153 ? 16.483 0.798 -2.993 1.00 84.88 153 GLN A CA 1
ATOM 1234 C C . GLN A 1 153 ? 15.937 2.178 -2.587 1.00 84.88 153 GLN A C 1
ATOM 1236 O O . GLN A 1 153 ? 14.861 2.579 -3.019 1.00 84.88 153 GLN A O 1
ATOM 1241 N N . ALA A 1 154 ? 16.693 2.934 -1.791 1.00 85.25 154 ALA A N 1
ATOM 1242 C CA . ALA A 1 154 ? 16.339 4.317 -1.484 1.00 85.25 154 ALA A CA 1
ATOM 1243 C C . ALA A 1 154 ? 16.541 5.225 -2.710 1.00 85.25 154 ALA A C 1
ATOM 1245 O O . ALA A 1 154 ? 17.566 5.127 -3.398 1.00 85.25 154 ALA A O 1
ATOM 1246 N N . ALA A 1 155 ? 15.610 6.154 -2.924 1.00 82.56 155 ALA A N 1
ATOM 1247 C CA . ALA A 1 155 ? 15.781 7.264 -3.851 1.00 82.56 155 ALA A CA 1
ATOM 1248 C C . ALA A 1 155 ? 16.853 8.214 -3.287 1.00 82.56 155 ALA A C 1
ATOM 1250 O O . ALA A 1 155 ? 16.717 8.777 -2.200 1.00 82.56 155 ALA A O 1
ATOM 1251 N N . ARG A 1 156 ? 17.978 8.327 -3.994 1.00 74.81 156 ARG A N 1
ATOM 1252 C CA . ARG A 1 156 ? 19.177 9.095 -3.610 1.00 74.81 156 ARG A CA 1
ATOM 1253 C C . ARG A 1 156 ? 19.850 9.607 -4.876 1.00 74.81 156 ARG A C 1
ATOM 1255 O O . ARG A 1 156 ? 19.552 9.100 -5.949 1.00 74.81 156 ARG A O 1
ATOM 1262 N N . ASP A 1 157 ? 20.787 10.545 -4.762 1.00 56.59 157 ASP A N 1
ATOM 1263 C CA . ASP A 1 157 ? 21.529 11.111 -5.901 1.00 56.59 157 ASP A CA 1
ATOM 1264 C C . ASP A 1 157 ? 22.135 10.016 -6.813 1.00 56.59 157 ASP A C 1
ATOM 1266 O O . ASP A 1 157 ? 23.177 9.434 -6.507 1.00 56.59 157 ASP A O 1
ATOM 1270 N N . GLY A 1 158 ? 21.453 9.715 -7.927 1.00 68.19 158 GLY A N 1
ATOM 1271 C CA . GLY A 1 158 ? 21.769 8.617 -8.856 1.00 68.19 158 GLY A CA 1
ATOM 1272 C C . GLY A 1 158 ? 20.596 7.671 -9.168 1.00 68.19 158 GLY A C 1
ATOM 1273 O O . GLY A 1 158 ? 20.550 7.117 -10.262 1.00 68.19 158 GLY A O 1
ATOM 1274 N N . ASN A 1 159 ? 19.624 7.545 -8.260 1.00 74.25 159 ASN A N 1
ATOM 1275 C CA . ASN A 1 159 ? 18.385 6.777 -8.409 1.00 74.25 159 ASN A CA 1
ATOM 1276 C C . ASN A 1 159 ? 17.175 7.724 -8.418 1.00 74.25 159 ASN A C 1
ATOM 1278 O O . ASN A 1 159 ? 16.867 8.346 -7.403 1.00 74.25 159 ASN A O 1
ATOM 1282 N N . THR A 1 160 ? 16.459 7.801 -9.542 1.00 86.38 160 THR A N 1
ATOM 1283 C CA . THR A 1 160 ? 15.245 8.631 -9.701 1.00 86.38 160 THR A CA 1
ATOM 1284 C C . THR A 1 160 ? 13.973 7.995 -9.131 1.00 86.38 160 THR A C 1
ATOM 1286 O O . THR A 1 160 ? 12.914 8.608 -9.180 1.00 86.38 160 THR A O 1
ATOM 1289 N N . TRP A 1 161 ? 14.069 6.773 -8.609 1.00 93.06 161 TRP A N 1
ATOM 1290 C CA . TRP A 1 161 ? 12.972 5.974 -8.067 1.00 93.06 161 TRP A CA 1
ATOM 1291 C C . TRP A 1 161 ? 13.483 5.134 -6.885 1.00 93.06 161 TRP A C 1
ATOM 1293 O O . TRP A 1 161 ? 14.686 4.868 -6.775 1.00 93.06 161 TRP A O 1
ATOM 1303 N N . GLY A 1 162 ? 12.573 4.717 -6.007 1.00 94.75 162 GLY A N 1
ATOM 1304 C CA . GLY A 1 162 ? 12.862 3.980 -4.781 1.00 94.75 162 GLY A CA 1
ATOM 1305 C C . GLY A 1 162 ? 12.092 4.507 -3.568 1.00 94.75 162 GLY A C 1
ATOM 1306 O O . GLY A 1 162 ? 11.181 5.325 -3.705 1.00 94.75 162 GLY A O 1
ATOM 1307 N N . VAL A 1 163 ? 12.489 4.069 -2.370 1.00 94.25 163 VAL A N 1
ATOM 1308 C CA . VAL A 1 163 ? 11.962 4.580 -1.092 1.00 94.25 163 VAL A CA 1
ATOM 1309 C C . VAL A 1 163 ? 12.299 6.067 -0.952 1.00 94.25 163 VAL A C 1
ATOM 1311 O O . VAL A 1 163 ? 13.474 6.438 -1.025 1.00 94.25 163 VAL A O 1
ATOM 1314 N N . ILE A 1 164 ? 11.278 6.901 -0.749 1.00 93.94 164 ILE A N 1
ATOM 1315 C CA . ILE A 1 164 ? 11.375 8.362 -0.575 1.00 93.94 164 ILE A CA 1
ATOM 1316 C C . ILE A 1 164 ? 11.060 8.823 0.856 1.00 93.94 164 ILE A C 1
ATOM 1318 O O . ILE A 1 164 ? 11.489 9.910 1.238 1.00 93.94 164 ILE A O 1
ATOM 1322 N N . ASP A 1 165 ? 10.346 8.016 1.645 1.00 92.88 165 ASP A N 1
ATOM 1323 C CA . ASP A 1 165 ? 10.080 8.240 3.073 1.00 92.88 165 ASP A CA 1
ATOM 1324 C C . ASP A 1 165 ? 9.872 6.882 3.774 1.00 92.88 165 ASP A C 1
ATOM 1326 O O . ASP A 1 165 ? 9.419 5.923 3.141 1.00 92.88 165 ASP A O 1
ATOM 1330 N N . THR A 1 166 ? 10.181 6.786 5.067 1.00 93.44 166 THR A N 1
ATOM 1331 C CA . THR A 1 166 ? 9.933 5.584 5.889 1.00 93.44 166 THR A CA 1
ATOM 1332 C C . THR A 1 166 ? 9.282 5.980 7.204 1.00 93.44 166 THR A C 1
ATOM 1334 O O . THR A 1 166 ? 9.603 7.015 7.793 1.00 93.44 166 THR A O 1
ATOM 1337 N N . PHE A 1 167 ? 8.362 5.151 7.686 1.00 93.62 167 PHE A N 1
ATOM 1338 C CA . PHE A 1 167 ? 7.658 5.383 8.937 1.00 93.62 167 PHE A CA 1
ATOM 1339 C C . PHE A 1 167 ? 7.733 4.159 9.841 1.00 93.62 167 PHE A C 1
ATOM 1341 O O . PHE A 1 167 ? 7.259 3.080 9.498 1.00 93.62 167 PHE A O 1
ATOM 1348 N N . GLU A 1 168 ? 8.287 4.383 11.028 1.00 90.06 168 GLU A N 1
ATOM 1349 C CA . GLU A 1 168 ? 8.374 3.400 12.101 1.00 90.06 168 GLU A CA 1
ATOM 1350 C C . GLU A 1 168 ? 7.243 3.659 13.105 1.00 90.06 168 GLU A C 1
ATOM 1352 O O . GLU A 1 168 ? 7.330 4.603 13.907 1.00 90.06 168 GLU A O 1
ATOM 1357 N N . PRO A 1 169 ? 6.139 2.893 13.060 1.00 89.94 169 PRO A N 1
ATOM 1358 C CA . PRO A 1 169 ? 5.046 3.080 13.995 1.00 89.94 169 PRO A CA 1
ATOM 1359 C C . PRO A 1 169 ? 5.471 2.638 15.404 1.00 89.94 169 PRO A C 1
ATOM 1361 O O . PRO A 1 169 ? 6.219 1.684 15.598 1.00 89.94 169 PRO A O 1
ATOM 1364 N N . SER A 1 170 ? 4.982 3.338 16.429 1.00 90.94 170 SER A N 1
ATOM 1365 C CA . SER A 1 170 ? 5.341 3.021 17.816 1.00 90.94 170 SER A CA 1
ATOM 1366 C C . SER A 1 170 ? 4.841 1.631 18.217 1.00 90.94 170 SER A C 1
ATOM 1368 O O . SER A 1 170 ? 3.637 1.379 18.184 1.00 90.94 170 SER A O 1
ATOM 1370 N N . SER A 1 171 ? 5.726 0.784 18.747 1.00 91.19 171 SER A N 1
ATOM 1371 C CA . SER A 1 171 ? 5.378 -0.513 19.357 1.00 91.19 171 SER A CA 1
ATOM 1372 C C . SER A 1 171 ? 4.528 -0.404 20.638 1.00 91.19 171 SER A C 1
ATOM 1374 O O . SER A 1 171 ? 4.181 -1.406 21.257 1.00 91.19 171 SER A O 1
ATOM 1376 N N . SER A 1 172 ? 4.152 0.816 21.047 1.00 93.31 172 SER A N 1
ATOM 1377 C CA . SER A 1 172 ? 3.084 1.054 22.027 1.00 93.31 172 SER A CA 1
ATOM 1378 C C . SER A 1 172 ? 1.669 0.934 21.443 1.00 93.31 172 SER A C 1
ATOM 1380 O O . SER A 1 172 ? 0.699 0.987 22.200 1.00 93.31 172 SER A O 1
ATOM 1382 N N . PHE A 1 173 ? 1.523 0.873 20.118 1.00 96.31 173 PHE A N 1
ATOM 1383 C CA . PHE A 1 173 ? 0.244 0.645 19.452 1.00 96.31 173 PHE A CA 1
ATOM 1384 C C . PHE A 1 173 ? -0.082 -0.854 19.401 1.00 96.31 173 PHE A C 1
ATOM 1386 O O . PHE A 1 173 ? 0.797 -1.681 19.195 1.00 96.31 173 PHE A O 1
ATOM 1393 N N . THR A 1 174 ? -1.353 -1.219 19.569 1.00 96.75 174 THR A N 1
ATOM 1394 C CA . THR A 1 174 ? -1.786 -2.630 19.631 1.00 96.75 174 THR A CA 1
ATOM 1395 C C . THR A 1 174 ? -1.781 -3.333 18.274 1.00 96.75 174 THR A C 1
ATOM 1397 O O . THR A 1 174 ? -1.700 -4.556 18.229 1.00 96.75 174 THR A O 1
ATOM 1400 N N . GLY A 1 175 ? -1.845 -2.574 17.180 1.00 97.00 175 GLY A N 1
ATOM 1401 C CA . GLY A 1 175 ? -1.658 -3.047 15.811 1.00 97.00 175 GLY A CA 1
ATOM 1402 C C . GLY A 1 175 ? -0.209 -2.988 15.324 1.00 97.00 175 GLY A C 1
ATOM 1403 O O . GLY A 1 175 ? -0.001 -2.966 14.118 1.00 97.00 175 GLY A O 1
ATOM 1404 N N . VAL A 1 176 ? 0.788 -2.906 16.208 1.00 97.69 176 VAL A N 1
ATOM 1405 C CA . VAL A 1 176 ? 2.212 -2.879 15.834 1.00 97.69 176 VAL A CA 1
ATOM 1406 C C . VAL A 1 176 ? 2.961 -3.906 16.669 1.00 97.69 176 VAL A C 1
ATOM 1408 O O . VAL A 1 176 ? 2.797 -3.964 17.888 1.00 97.69 176 VAL A O 1
ATOM 1411 N N . ASN A 1 177 ? 3.770 -4.738 16.022 1.00 96.62 177 ASN A N 1
ATOM 1412 C CA . ASN A 1 177 ? 4.551 -5.761 16.707 1.00 96.62 177 ASN A CA 1
ATOM 1413 C C . ASN A 1 177 ? 5.858 -5.187 17.305 1.00 96.62 177 ASN A C 1
ATOM 1415 O O . ASN A 1 177 ? 6.168 -4.001 17.191 1.00 96.62 177 ASN A O 1
ATOM 1419 N N . SER A 1 178 ? 6.662 -6.028 17.962 1.00 95.00 178 SER A N 1
ATOM 1420 C CA . SER A 1 178 ? 7.915 -5.596 18.605 1.00 95.00 178 SER A CA 1
ATOM 1421 C C . SER A 1 178 ? 9.035 -5.161 17.647 1.00 95.00 178 SER A C 1
ATOM 1423 O O . SER A 1 178 ? 10.033 -4.622 18.119 1.00 95.00 178 SER A O 1
ATOM 1425 N N . GLN A 1 179 ? 8.896 -5.414 16.345 1.00 94.19 179 GLN A N 1
ATOM 1426 C CA . GLN A 1 179 ? 9.850 -5.063 15.288 1.00 94.19 179 GLN A CA 1
ATOM 1427 C C . GLN A 1 179 ? 9.451 -3.798 14.505 1.00 94.19 179 GLN A C 1
ATOM 1429 O O . GLN A 1 179 ? 10.274 -3.317 13.743 1.00 94.19 179 GLN A O 1
ATOM 1434 N N . GLY A 1 180 ? 8.244 -3.249 14.713 1.00 94.75 180 GLY A N 1
ATOM 1435 C CA . GLY A 1 180 ? 7.685 -2.140 13.912 1.00 94.75 180 GLY A CA 1
ATOM 1436 C C . GLY A 1 180 ? 6.670 -2.595 12.853 1.00 94.75 180 GLY A C 1
ATOM 1437 O O . GLY A 1 180 ? 5.948 -1.781 12.275 1.00 94.75 180 GLY A O 1
ATOM 1438 N N . GLY A 1 181 ? 6.550 -3.908 12.653 1.00 96.94 181 GLY A N 1
ATOM 1439 C CA . GLY A 1 181 ? 5.713 -4.510 11.627 1.00 96.94 181 GLY A CA 1
ATOM 1440 C C . GLY A 1 181 ? 4.231 -4.628 11.984 1.00 96.94 181 GLY A C 1
ATOM 1441 O O . GLY A 1 181 ? 3.812 -4.398 13.126 1.00 96.94 181 GLY A O 1
ATOM 1442 N N . TRP A 1 182 ? 3.432 -5.041 10.998 1.00 97.62 182 TRP A N 1
ATOM 1443 C CA . TRP A 1 182 ? 2.010 -5.336 11.186 1.00 97.62 182 TRP A CA 1
ATOM 1444 C C . TRP A 1 182 ? 1.770 -6.593 12.049 1.00 97.62 182 TRP A C 1
ATOM 1446 O O . TRP A 1 182 ? 2.680 -7.368 12.356 1.00 97.62 182 TRP A O 1
ATOM 1456 N N . VAL A 1 183 ? 0.520 -6.771 12.483 1.00 97.88 183 VAL A N 1
ATOM 1457 C CA . VAL A 1 183 ? 0.054 -7.795 13.429 1.00 97.88 183 VAL A CA 1
ATOM 1458 C C . VAL A 1 183 ? -1.035 -8.654 12.785 1.00 97.88 183 VAL A C 1
ATOM 1460 O O . VAL A 1 183 ? -1.991 -8.136 12.201 1.00 97.88 183 VAL A O 1
ATOM 1463 N N . ASP A 1 184 ? -0.911 -9.970 12.941 1.00 97.75 184 ASP A N 1
ATOM 1464 C CA . ASP A 1 184 ? -1.858 -10.975 12.454 1.00 97.75 184 ASP A CA 1
ATOM 1465 C C . ASP A 1 184 ? -3.311 -10.665 12.818 1.00 97.75 184 ASP A C 1
ATOM 1467 O O . ASP A 1 184 ? -3.639 -10.332 13.961 1.00 97.75 184 ASP A O 1
ATOM 1471 N N . ASN A 1 185 ? -4.220 -10.863 11.862 1.00 96.44 185 ASN A N 1
ATOM 1472 C CA . ASN A 1 185 ? -5.667 -10.731 12.044 1.00 96.44 185 ASN A CA 1
ATOM 1473 C C . ASN A 1 185 ? -6.142 -9.361 12.568 1.00 96.44 185 ASN A C 1
ATOM 1475 O O . ASN A 1 185 ? -7.330 -9.201 12.881 1.00 96.44 185 ASN A O 1
ATOM 1479 N N . PHE A 1 186 ? -5.268 -8.356 12.616 1.00 96.88 186 PHE A N 1
ATOM 1480 C CA . PHE A 1 186 ? -5.598 -6.988 12.984 1.00 96.88 186 PHE A CA 1
ATOM 1481 C C . PHE A 1 186 ? -6.327 -6.274 11.829 1.00 96.88 186 PHE A C 1
ATOM 1483 O O . PHE A 1 186 ? -6.037 -6.513 10.658 1.00 96.88 186 PHE A O 1
ATOM 1490 N N . THR A 1 187 ? -7.316 -5.426 12.139 1.00 96.50 187 THR A N 1
ATOM 1491 C CA . THR A 1 187 ? -7.984 -4.577 11.133 1.00 96.50 187 THR A CA 1
ATOM 1492 C C . THR A 1 187 ? -7.408 -3.169 11.204 1.00 96.50 187 THR A C 1
ATOM 1494 O O . THR A 1 187 ? -7.701 -2.434 12.145 1.00 96.50 187 THR A O 1
ATOM 1497 N N . TYR A 1 188 ? -6.645 -2.772 10.194 1.00 96.06 188 TYR A N 1
ATOM 1498 C CA . TYR A 1 188 ? -6.129 -1.414 10.063 1.00 96.06 188 TYR A CA 1
ATOM 1499 C C . TYR A 1 188 ? -7.132 -0.542 9.329 1.00 96.06 188 TYR A C 1
ATOM 1501 O O . TYR A 1 188 ? -7.573 -0.907 8.242 1.00 96.06 188 TYR A O 1
ATOM 1509 N N . SER A 1 189 ? -7.448 0.627 9.883 1.00 96.31 189 SER A N 1
ATOM 1510 C CA . SER A 1 189 ? -8.129 1.687 9.129 1.00 96.31 189 SER A CA 1
ATOM 1511 C C . SER A 1 189 ? -7.095 2.667 8.604 1.00 96.31 189 SER A C 1
ATOM 1513 O O . SER A 1 189 ? -6.184 3.043 9.344 1.00 96.31 189 SER A O 1
ATOM 1515 N N . PHE A 1 190 ? -7.230 3.111 7.359 1.00 95.25 190 PHE A N 1
ATOM 1516 C CA . PHE A 1 190 ? -6.327 4.085 6.758 1.00 95.25 190 PHE A CA 1
ATOM 1517 C C . PHE A 1 190 ? -7.081 5.256 6.121 1.00 95.25 190 PHE A C 1
ATOM 1519 O O . PHE A 1 190 ? -8.238 5.139 5.720 1.00 95.25 190 PHE A O 1
ATOM 1526 N N . LYS A 1 191 ? -6.389 6.393 6.012 1.00 94.62 191 LYS A N 1
ATOM 1527 C CA . LYS A 1 191 ? -6.818 7.577 5.267 1.00 94.62 191 LYS A CA 1
ATOM 1528 C C . LYS A 1 191 ? -5.670 8.099 4.413 1.00 94.62 191 LYS A C 1
ATOM 1530 O O . LYS A 1 191 ? -4.593 8.379 4.932 1.00 94.62 191 LYS A O 1
ATOM 1535 N N . VAL A 1 192 ? -5.948 8.350 3.142 1.00 93.38 192 VAL A N 1
ATOM 1536 C CA . VAL A 1 192 ? -5.083 9.042 2.189 1.00 93.38 192 VAL A CA 1
ATOM 1537 C C . VAL A 1 192 ? -5.714 10.381 1.819 1.00 93.38 192 VAL A C 1
ATOM 1539 O O . VAL A 1 192 ? -6.868 10.446 1.403 1.00 93.38 192 VAL A O 1
ATOM 1542 N N . VAL A 1 193 ? -4.934 11.454 1.919 1.00 92.62 193 VAL A N 1
ATOM 1543 C CA . VAL A 1 193 ? -5.207 12.735 1.259 1.00 92.62 193 VAL A CA 1
ATOM 1544 C C . VAL A 1 193 ? -4.197 12.860 0.127 1.00 92.62 193 VAL A C 1
ATOM 1546 O O . VAL A 1 193 ? -3.004 13.006 0.399 1.00 92.62 193 VAL A O 1
ATOM 1549 N N . TYR A 1 194 ? -4.665 12.779 -1.119 1.00 90.00 194 TYR A N 1
ATOM 1550 C CA . TYR A 1 194 ? -3.812 12.834 -2.306 1.00 90.00 194 TYR A CA 1
ATOM 1551 C C . TYR A 1 194 ? -4.268 13.962 -3.235 1.00 90.00 194 TYR A C 1
ATOM 1553 O O . TYR A 1 194 ? -5.382 13.950 -3.759 1.00 90.00 194 TYR A O 1
ATOM 1561 N N . THR A 1 195 ? -3.401 14.953 -3.421 1.00 89.00 195 THR A N 1
ATOM 1562 C CA . THR A 1 195 ? -3.560 16.061 -4.368 1.00 89.00 195 THR A CA 1
ATOM 1563 C C . THR A 1 195 ? -2.348 16.136 -5.290 1.00 89.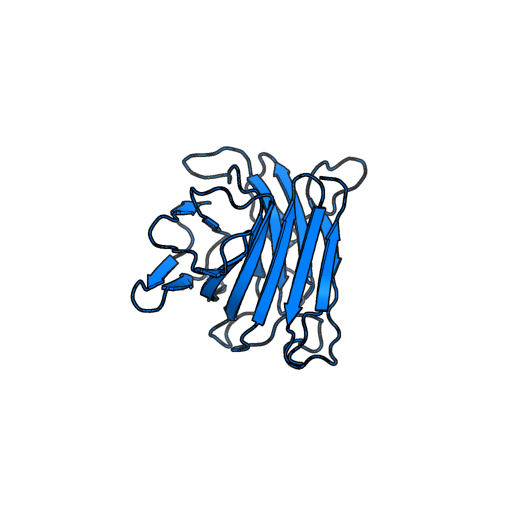00 195 THR A C 1
ATOM 1565 O O . THR A 1 195 ? -1.317 15.520 -5.023 1.00 89.00 195 THR A O 1
ATOM 1568 N N . GLU A 1 196 ? -2.441 16.948 -6.343 1.00 86.69 196 GLU A N 1
ATOM 1569 C CA . GLU A 1 196 ? -1.360 17.191 -7.319 1.00 86.69 196 GLU A CA 1
ATOM 1570 C C . GLU A 1 196 ? -0.007 17.595 -6.699 1.00 86.69 196 GLU A C 1
ATOM 1572 O O . GLU A 1 196 ? 1.028 17.428 -7.328 1.00 86.69 196 GLU A O 1
ATOM 1577 N N . SER A 1 197 ? 0.000 18.125 -5.472 1.00 86.69 197 SER A N 1
ATOM 1578 C CA . SER A 1 197 ? 1.200 18.613 -4.777 1.00 86.69 197 SER A CA 1
ATOM 1579 C C . SER A 1 197 ? 1.380 18.036 -3.371 1.00 86.69 197 SER A C 1
ATOM 1581 O O . SER A 1 197 ? 2.241 18.492 -2.614 1.00 86.69 197 SER A O 1
ATOM 1583 N N . ASN A 1 198 ? 0.556 17.067 -2.958 1.00 89.56 198 ASN A N 1
ATOM 1584 C CA . ASN A 1 198 ? 0.599 16.570 -1.589 1.00 89.56 198 ASN A CA 1
ATOM 1585 C C . ASN A 1 198 ? 0.106 15.130 -1.442 1.00 89.56 198 ASN A C 1
ATOM 1587 O O . ASN A 1 198 ? -0.986 14.786 -1.888 1.00 89.56 198 ASN A O 1
ATOM 1591 N N . VAL A 1 199 ? 0.867 14.335 -0.690 1.00 94.12 199 VAL A N 1
ATOM 1592 C CA . VAL A 1 199 ? 0.431 13.033 -0.178 1.00 94.12 199 VAL A CA 1
ATOM 1593 C C . VAL A 1 199 ? 0.531 13.058 1.340 1.00 94.12 199 VAL A C 1
ATOM 1595 O O . VAL A 1 199 ? 1.597 13.317 1.902 1.00 94.12 199 VAL A O 1
ATOM 1598 N N . LYS A 1 200 ? -0.581 12.792 2.024 1.00 95.25 200 LYS A N 1
ATOM 1599 C CA . LYS A 1 200 ? -0.596 12.513 3.464 1.00 95.25 200 LYS A CA 1
ATOM 1600 C C . LYS A 1 200 ? -1.333 11.218 3.710 1.00 95.25 200 LYS A C 1
ATOM 1602 O O . LYS A 1 200 ? -2.448 11.048 3.219 1.00 95.25 200 LYS A O 1
ATOM 1607 N N . ILE A 1 201 ? -0.729 10.342 4.500 1.00 95.75 201 ILE A N 1
ATOM 1608 C CA . ILE A 1 201 ? -1.279 9.019 4.785 1.00 95.75 201 ILE A CA 1
ATOM 1609 C C . ILE A 1 201 ? -1.310 8.821 6.286 1.00 95.75 201 ILE A C 1
ATOM 1611 O O . ILE A 1 201 ? -0.358 9.162 6.991 1.00 95.75 201 ILE A O 1
ATOM 1615 N N . TYR A 1 202 ? -2.430 8.300 6.761 1.00 96.88 202 TYR A N 1
ATOM 1616 C CA . TYR A 1 202 ? -2.710 8.081 8.163 1.00 96.88 202 TYR A CA 1
ATOM 1617 C C . TYR A 1 202 ? -3.230 6.665 8.369 1.00 96.88 202 TYR A C 1
ATOM 1619 O O . TYR A 1 202 ? -4.013 6.185 7.553 1.00 96.88 202 TYR A O 1
ATOM 1627 N N . PHE A 1 203 ? -2.879 6.056 9.496 1.00 97.38 203 PHE A N 1
ATOM 1628 C CA . PHE A 1 203 ? -3.379 4.749 9.918 1.00 97.38 203 PHE A CA 1
ATOM 1629 C C . PHE A 1 203 ? -3.880 4.818 11.364 1.00 97.38 203 PHE A C 1
ATOM 1631 O O . PHE A 1 203 ? -3.317 5.540 12.189 1.00 97.38 203 PHE A O 1
ATOM 1638 N N . ASP A 1 204 ? -4.942 4.082 11.672 1.00 97.31 204 ASP A N 1
ATOM 1639 C CA . ASP A 1 204 ? -5.297 3.722 13.044 1.00 97.31 204 ASP A CA 1
ATOM 1640 C C . ASP A 1 204 ? -4.610 2.396 13.387 1.00 97.31 204 ASP A C 1
ATOM 1642 O O . ASP A 1 204 ? -4.916 1.350 12.810 1.00 97.31 204 ASP A O 1
ATOM 1646 N N . PHE A 1 205 ? -3.673 2.460 14.330 1.00 96.44 205 PHE A N 1
ATOM 1647 C CA . PHE A 1 205 ? -2.916 1.313 14.828 1.00 96.44 205 PHE A CA 1
ATOM 1648 C C . PHE A 1 205 ? -3.554 0.695 16.091 1.00 96.44 205 PHE A C 1
ATOM 1650 O O . PHE A 1 205 ? -2.870 0.071 16.901 1.00 96.44 205 PHE A O 1
ATOM 1657 N N . GLY A 1 206 ? -4.863 0.883 16.295 1.00 93.81 20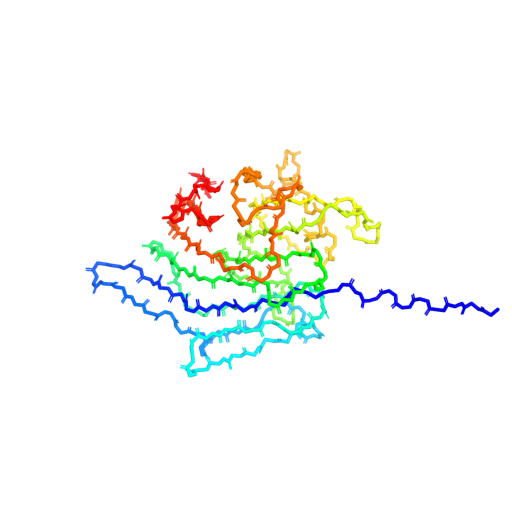6 GLY A N 1
ATOM 1658 C CA . GLY A 1 206 ? -5.644 0.246 17.364 1.00 93.81 206 GLY A CA 1
ATOM 1659 C C . GLY A 1 206 ? -5.906 1.114 18.587 1.00 93.81 206 GLY A C 1
ATOM 1660 O O . GLY A 1 206 ? -6.228 0.591 19.654 1.00 93.81 206 GLY A O 1
ATOM 1661 N N . ASN A 1 207 ? -5.782 2.433 18.440 1.00 90.94 207 ASN A N 1
ATOM 1662 C CA . ASN A 1 207 ? -6.096 3.411 19.482 1.00 90.94 207 ASN A CA 1
ATOM 1663 C C . ASN A 1 207 ? -7.321 4.284 19.140 1.00 90.94 207 ASN A C 1
ATOM 1665 O O . ASN A 1 207 ? -7.628 5.211 19.891 1.00 90.94 207 ASN A O 1
ATOM 1669 N N . GLY A 1 208 ? -8.014 4.020 18.026 1.00 91.56 208 GLY A N 1
ATOM 1670 C CA . GLY A 1 208 ? -9.164 4.812 17.586 1.00 91.56 208 GLY A CA 1
ATOM 1671 C C . GLY A 1 208 ? -8.771 6.158 16.971 1.00 91.56 208 GLY A C 1
ATOM 1672 O O . GLY A 1 208 ? -9.616 7.047 16.871 1.00 91.56 208 GLY A O 1
ATOM 1673 N N . THR A 1 209 ? -7.487 6.372 16.650 1.00 93.69 209 THR A N 1
ATOM 1674 C CA . THR A 1 209 ? -6.950 7.672 16.225 1.00 93.69 209 THR A CA 1
ATOM 1675 C C . THR A 1 209 ? -5.979 7.538 15.054 1.00 93.69 209 THR A C 1
ATOM 1677 O O . THR A 1 209 ? -4.918 6.926 15.150 1.00 93.69 209 THR A O 1
ATOM 1680 N N . TYR A 1 210 ? -6.296 8.235 13.963 1.00 95.75 210 TYR A N 1
ATOM 1681 C CA . TYR A 1 210 ? -5.438 8.345 12.787 1.00 95.75 210 TYR A CA 1
ATOM 1682 C C . TYR A 1 210 ? -4.080 8.998 13.096 1.00 95.75 210 TYR A C 1
ATOM 1684 O O . TYR A 1 210 ? -3.967 10.220 13.226 1.00 95.75 210 TYR A O 1
ATOM 1692 N N . THR A 1 211 ? -3.033 8.178 13.137 1.00 96.00 211 THR A N 1
ATOM 1693 C CA . THR A 1 211 ? -1.629 8.586 13.242 1.00 96.00 211 THR A CA 1
ATOM 1694 C C . THR A 1 211 ? -1.067 8.820 11.843 1.00 96.00 211 THR A C 1
ATOM 1696 O O . THR A 1 211 ? -1.259 7.993 10.957 1.00 96.00 211 THR A O 1
ATOM 1699 N N . LYS A 1 212 ? -0.388 9.951 11.616 1.00 95.31 212 LYS A N 1
ATOM 1700 C CA . LYS A 1 212 ? 0.200 10.290 10.310 1.00 95.31 212 LYS A CA 1
ATOM 1701 C C . LYS A 1 212 ? 1.483 9.483 10.081 1.00 95.31 212 LYS A C 1
ATOM 1703 O O . LYS A 1 212 ? 2.448 9.713 10.803 1.00 95.31 212 LYS A O 1
ATOM 1708 N N . ALA A 1 213 ? 1.486 8.625 9.065 1.00 91.75 213 ALA A N 1
ATOM 1709 C CA . ALA A 1 213 ? 2.655 7.867 8.625 1.00 91.75 213 ALA A CA 1
ATOM 1710 C C . ALA A 1 213 ? 3.465 8.630 7.563 1.00 91.75 213 ALA A C 1
ATOM 1712 O O . ALA A 1 213 ? 4.655 8.846 7.740 1.00 91.75 213 ALA A O 1
ATOM 1713 N N . VAL A 1 214 ? 2.809 9.126 6.505 1.00 89.94 214 VAL A N 1
ATOM 1714 C CA . VAL A 1 214 ? 3.475 9.773 5.351 1.00 89.94 214 VAL A CA 1
ATOM 1715 C C . VAL A 1 214 ? 3.065 11.240 5.232 1.00 89.94 214 VAL A C 1
ATOM 1717 O O . VAL A 1 214 ? 1.923 11.606 5.539 1.00 89.94 214 VAL A O 1
ATOM 1720 N N . SER A 1 215 ? 3.985 12.103 4.786 1.00 89.25 215 SER A N 1
ATOM 1721 C CA . SER A 1 215 ? 3.751 13.548 4.676 1.00 89.25 215 SER A CA 1
ATOM 1722 C C . SER A 1 215 ? 4.620 14.234 3.612 1.00 89.25 215 SER A C 1
ATOM 1724 O O . SER A 1 215 ? 5.494 15.029 3.952 1.00 89.25 215 SER A O 1
ATOM 1726 N N . TYR A 1 216 ? 4.331 13.997 2.334 1.00 85.88 216 TYR A N 1
ATOM 1727 C CA . TYR A 1 216 ? 5.143 14.443 1.197 1.00 85.88 216 TYR A CA 1
ATOM 1728 C C . TYR A 1 216 ? 4.532 15.648 0.452 1.00 85.88 216 TYR A C 1
ATOM 1730 O O . TYR A 1 216 ? 3.311 15.724 0.295 1.00 85.88 216 TYR A O 1
ATOM 1738 N N . THR A 1 217 ? 5.352 16.609 0.005 1.00 76.94 217 THR A N 1
ATOM 1739 C CA . THR A 1 217 ? 4.903 17.905 -0.573 1.00 76.94 217 THR A CA 1
ATOM 1740 C C . THR A 1 217 ? 5.502 18.258 -1.943 1.00 76.94 217 THR A C 1
ATOM 1742 O O . THR A 1 217 ? 5.321 19.386 -2.398 1.00 76.94 217 THR A O 1
ATOM 1745 N N . HIS A 1 218 ? 6.233 17.342 -2.586 1.00 67.94 218 HIS A N 1
ATOM 1746 C CA . HIS A 1 218 ? 6.979 17.609 -3.827 1.00 67.94 218 HIS A CA 1
ATOM 1747 C C . HIS A 1 218 ? 6.937 16.413 -4.785 1.00 67.94 218 HIS A C 1
ATOM 1749 O O . HIS A 1 218 ? 7.966 15.794 -5.040 1.00 67.94 218 HIS A O 1
ATOM 1755 N N . LEU A 1 219 ? 5.730 16.076 -5.249 1.00 61.69 219 LEU A N 1
ATOM 1756 C CA . LEU A 1 219 ? 5.522 15.150 -6.369 1.00 61.69 219 LEU A CA 1
ATOM 1757 C C . LEU A 1 219 ? 6.015 15.753 -7.695 1.00 61.69 219 LEU A C 1
ATOM 1759 O O . LEU A 1 219 ? 5.958 17.001 -7.809 1.00 61.69 219 LEU A O 1
#

Foldseek 3Di:
DDDPPPPQDDFPWKKWFWKWKDDPVDTDIDALPQWDKAAEPVFWDWDADPVRSIITTDTRGFDMATGHPDDRAQIKMKTKMAQADPPAFQKDWHWAPFDHDCYPVDQFGFTWIWMATQAWDFDVQLPTTDFRWIFIWGTTDSDRGSVCVRRWDDDDDPRPITTPDIFQDDCVFPQAHPRSHGDHGDMKMKMWRHHPFWTWIFIRSHPPDTDIGDTGGHD

Radius of gyration: 17.03 Å; chains: 1; bounding box: 44×56×43 Å

Secondary structure (DSSP, 8-state):
-------------EEEEEEEEEETTEEEEEP-TT-EEES-TTS--EEEETTTTEEEE-S--S--EEE-SS--TTEEEEEEEEE--SS----EEEEEEEEEEEETTEEEEEEEEEEE-SS-EEEGGGTEEE-S-EEEEEEEES---THHHHT--B-BTTBSSEEEEEE---TTSTTS-TTS---TT--EEEEEEEETTEEEEEEE-SSSS-EEEEEE---